Protein AF-A0A2G5B9Q3-F1 (afdb_monomer_lite)

Radius of gyration: 37.7 Å; chains: 1; bounding box: 84×75×102 Å

pLDDT: mean 73.23, std 18.71, range [30.56, 96.38]

Structure (mmCIF, N/CA/C/O backbone):
data_AF-A0A2G5B9Q3-F1
#
_entry.id   AF-A0A2G5B9Q3-F1
#
loop_
_atom_site.group_PDB
_atom_site.id
_atom_site.type_symbol
_atom_site.label_atom_id
_atom_site.label_alt_id
_atom_site.label_comp_id
_atom_site.label_asym_id
_atom_site.label_entity_id
_atom_site.label_seq_id
_atom_site.pdbx_PDB_ins_code
_atom_site.Cartn_x
_atom_site.Cartn_y
_atom_site.Cartn_z
_atom_site.occupancy
_atom_site.B_iso_or_equiv
_atom_site.auth_seq_id
_atom_site.auth_comp_id
_atom_site.auth_asym_id
_atom_site.auth_atom_id
_atom_site.pdbx_PDB_model_num
ATOM 1 N N . MET A 1 1 ? 11.289 -22.306 -30.257 1.00 39.94 1 MET A N 1
ATOM 2 C CA . MET A 1 1 ? 10.739 -23.287 -29.298 1.00 39.94 1 MET A CA 1
ATOM 3 C C . MET A 1 1 ? 11.354 -23.028 -27.932 1.00 39.94 1 MET A C 1
ATOM 5 O O . MET A 1 1 ? 12.469 -23.459 -27.678 1.00 39.94 1 MET A O 1
ATOM 9 N N . LEU A 1 2 ? 10.677 -22.241 -27.095 1.00 30.56 2 LEU A N 1
ATOM 10 C CA . LEU A 1 2 ? 11.104 -21.915 -25.733 1.00 30.56 2 LEU A CA 1
ATOM 11 C C . LEU A 1 2 ? 9.941 -22.261 -24.806 1.00 30.56 2 LEU A C 1
ATOM 13 O O . LEU A 1 2 ? 8.901 -21.614 -24.837 1.00 30.56 2 LEU A O 1
ATOM 17 N N . THR A 1 3 ? 10.101 -23.332 -24.037 1.00 41.28 3 THR A N 1
ATOM 18 C CA . THR A 1 3 ? 9.136 -23.786 -23.034 1.00 41.28 3 THR A CA 1
ATOM 19 C C . THR A 1 3 ? 9.253 -22.906 -21.791 1.00 41.28 3 THR A C 1
ATOM 21 O O . THR A 1 3 ? 10.263 -22.963 -21.082 1.00 41.28 3 THR A O 1
ATOM 24 N N . ALA A 1 4 ? 8.235 -22.086 -21.530 1.00 34.38 4 ALA A N 1
ATOM 25 C CA . ALA A 1 4 ? 8.121 -21.309 -20.303 1.00 34.38 4 ALA A CA 1
ATOM 26 C C . ALA A 1 4 ? 7.774 -22.243 -19.133 1.00 34.38 4 ALA A C 1
ATOM 28 O O . ALA A 1 4 ? 6.767 -22.947 -19.146 1.00 34.38 4 ALA A O 1
ATOM 29 N N . LYS A 1 5 ? 8.651 -22.273 -18.129 1.00 40.88 5 LYS A N 1
ATOM 30 C CA . LYS A 1 5 ? 8.501 -23.070 -16.910 1.00 40.88 5 LYS A CA 1
ATOM 31 C C . LYS A 1 5 ? 7.688 -22.245 -15.909 1.00 40.88 5 LYS A C 1
ATOM 33 O O . LYS A 1 5 ? 8.228 -21.320 -15.302 1.00 40.88 5 LYS A O 1
ATOM 38 N N . VAL A 1 6 ? 6.400 -22.553 -15.780 1.00 38.00 6 VAL A N 1
ATOM 39 C CA . VAL A 1 6 ? 5.518 -21.983 -14.751 1.00 38.00 6 VAL A CA 1
ATOM 40 C C . VAL A 1 6 ? 6.072 -22.390 -13.383 1.00 38.00 6 VAL A C 1
ATOM 42 O O . VAL A 1 6 ? 6.360 -23.561 -13.140 1.00 38.00 6 VAL A O 1
ATOM 45 N N . ARG A 1 7 ? 6.332 -21.404 -12.521 1.00 38.59 7 ARG A N 1
ATOM 46 C CA . ARG A 1 7 ? 6.731 -21.624 -11.128 1.00 38.59 7 ARG A CA 1
ATOM 47 C C . ARG A 1 7 ? 5.484 -21.503 -10.268 1.00 38.59 7 ARG A C 1
ATOM 49 O O . ARG A 1 7 ? 4.983 -20.396 -10.096 1.00 38.59 7 ARG A O 1
ATOM 56 N N . ASP A 1 8 ? 5.042 -22.624 -9.716 1.00 36.16 8 ASP A N 1
ATOM 57 C CA . ASP A 1 8 ? 3.995 -22.661 -8.703 1.00 36.16 8 ASP A CA 1
ATOM 58 C C . ASP A 1 8 ? 4.464 -21.933 -7.441 1.00 36.16 8 ASP A C 1
ATOM 60 O O . ASP A 1 8 ? 5.444 -22.310 -6.790 1.00 36.16 8 ASP A O 1
ATOM 64 N N . ILE A 1 9 ? 3.762 -20.856 -7.100 1.00 37.16 9 ILE A N 1
ATOM 65 C CA . ILE A 1 9 ? 3.914 -20.152 -5.830 1.00 37.16 9 ILE A CA 1
ATOM 66 C C . ILE A 1 9 ? 2.943 -20.815 -4.854 1.00 37.16 9 ILE A C 1
ATOM 68 O O . ILE A 1 9 ? 1.776 -20.447 -4.755 1.00 37.16 9 ILE A O 1
ATOM 72 N N . SER A 1 10 ? 3.423 -21.820 -4.124 1.00 34.34 10 SER A N 1
ATOM 73 C CA . SER A 1 10 ? 2.677 -22.404 -3.012 1.00 34.34 10 SER A CA 1
ATOM 74 C C . SER A 1 10 ? 2.608 -21.398 -1.857 1.00 34.34 10 SER A C 1
ATOM 76 O O . SER A 1 10 ? 3.607 -21.146 -1.173 1.00 34.34 10 SER A O 1
ATOM 78 N N . VAL A 1 11 ? 1.431 -20.824 -1.621 1.00 36.78 11 VAL A N 1
ATOM 79 C CA . VAL A 1 11 ? 1.139 -20.012 -0.435 1.00 36.78 11 VAL A CA 1
ATOM 80 C C . VAL A 1 11 ? 1.011 -20.952 0.767 1.00 36.78 11 VAL A C 1
ATOM 82 O O . VAL A 1 11 ? 0.007 -21.635 0.951 1.00 36.78 11 VAL A O 1
ATOM 85 N N . VAL A 1 12 ? 2.055 -21.016 1.595 1.00 39.47 12 VAL A N 1
ATOM 86 C CA . VAL A 1 12 ? 2.056 -21.813 2.829 1.00 39.47 12 VAL A CA 1
ATOM 87 C C . VAL A 1 12 ? 1.228 -21.092 3.898 1.00 39.47 12 VAL A C 1
ATOM 89 O O . VAL A 1 12 ? 1.729 -20.239 4.631 1.00 39.47 12 VAL A O 1
ATOM 92 N N . PHE A 1 13 ? -0.046 -21.464 4.018 1.00 33.72 13 PHE A N 1
ATOM 93 C CA . PHE A 1 13 ? -0.890 -21.112 5.160 1.00 33.72 13 PHE A CA 1
ATOM 94 C C . PHE A 1 13 ? -0.394 -21.840 6.421 1.00 33.72 13 PHE A C 1
ATOM 96 O O . PHE A 1 13 ? -0.664 -23.021 6.636 1.00 33.72 13 PHE A O 1
ATOM 103 N N . ARG A 1 14 ? 0.320 -21.133 7.305 1.00 40.09 14 ARG A N 1
ATOM 104 C CA . ARG A 1 14 ? 0.634 -21.620 8.661 1.00 40.09 14 ARG A CA 1
ATOM 105 C C . ARG A 1 14 ? -0.580 -21.453 9.581 1.00 40.09 14 ARG A C 1
ATOM 107 O O . ARG A 1 14 ? -0.613 -20.579 10.441 1.00 40.09 14 ARG A O 1
ATOM 114 N N . GLY A 1 15 ? -1.576 -22.317 9.405 1.00 37.00 15 GLY A N 1
ATOM 115 C CA . GLY A 1 15 ? -2.661 -22.511 10.366 1.00 37.00 15 GLY A CA 1
ATOM 116 C C . GLY A 1 15 ? -2.213 -23.430 11.501 1.00 37.00 15 GLY A C 1
ATOM 117 O O . GLY A 1 15 ? -2.324 -24.648 11.395 1.00 37.00 15 GLY A O 1
ATOM 118 N N . ALA A 1 16 ? -1.712 -22.862 12.598 1.00 41.31 16 ALA A N 1
ATOM 119 C CA . ALA A 1 16 ? -1.434 -23.611 13.821 1.00 41.31 16 ALA A CA 1
ATOM 120 C C . ALA A 1 16 ? -2.753 -24.018 14.507 1.00 41.31 16 ALA A C 1
ATOM 122 O O . ALA A 1 16 ? -3.227 -23.348 15.424 1.00 41.31 16 ALA A O 1
ATOM 123 N N . ARG A 1 17 ? -3.366 -25.122 14.062 1.00 40.16 17 ARG A N 1
ATOM 124 C CA . ARG A 1 17 ? -4.428 -25.794 14.820 1.00 40.16 17 ARG A CA 1
ATOM 125 C C . ARG A 1 17 ? -3.780 -26.556 15.975 1.00 40.16 17 ARG A C 1
ATOM 127 O O . ARG A 1 17 ? -3.046 -27.518 15.764 1.00 40.16 17 ARG A O 1
ATOM 134 N N . ARG A 1 18 ? -4.050 -26.115 17.207 1.00 39.16 18 ARG A N 1
ATOM 135 C CA . ARG A 1 18 ? -3.839 -26.923 18.413 1.00 39.16 18 ARG A CA 1
ATOM 136 C C . ARG A 1 18 ? -4.748 -28.145 18.320 1.00 39.16 18 ARG A C 1
ATOM 138 O O . ARG A 1 18 ? -5.954 -28.022 18.493 1.00 39.16 18 ARG A O 1
ATOM 145 N N . ILE A 1 19 ? -4.160 -29.303 18.059 1.00 36.66 19 ILE A N 1
ATOM 146 C CA . ILE A 1 19 ? -4.807 -30.588 18.299 1.00 36.66 19 ILE A CA 1
ATOM 147 C C . ILE A 1 19 ? -4.480 -30.946 19.749 1.00 36.66 19 ILE A C 1
ATOM 149 O O . ILE A 1 19 ? -3.375 -31.379 20.063 1.00 36.66 19 ILE A O 1
ATOM 153 N N . THR A 1 20 ? -5.419 -30.696 20.655 1.00 36.50 20 THR A N 1
ATOM 154 C CA . THR A 1 20 ? -5.418 -31.321 21.978 1.00 36.50 20 THR A CA 1
ATOM 155 C C . THR A 1 20 ? -5.987 -32.722 21.808 1.00 36.50 20 THR A C 1
ATOM 157 O O . THR A 1 20 ? -7.199 -32.905 21.761 1.00 36.50 20 THR A O 1
ATOM 160 N N . THR A 1 21 ? -5.115 -33.717 21.657 1.00 38.31 21 THR A N 1
ATOM 161 C CA . THR A 1 21 ? -5.507 -35.121 21.782 1.00 38.31 21 THR A CA 1
ATOM 162 C C . THR A 1 21 ? -5.696 -35.438 23.262 1.00 38.31 21 THR A C 1
ATOM 164 O O . THR A 1 21 ? -4.732 -35.727 23.971 1.00 38.31 21 THR A O 1
ATOM 167 N N . GLU A 1 22 ? -6.935 -35.383 23.740 1.00 38.59 22 GLU A N 1
ATOM 168 C CA . GLU A 1 22 ? -7.326 -36.070 24.969 1.00 38.59 22 GLU A CA 1
ATOM 169 C C . GLU A 1 22 ? -7.536 -37.552 24.642 1.00 38.59 22 GLU A C 1
ATOM 171 O O . GLU A 1 22 ? -8.635 -37.999 24.326 1.00 38.59 22 GLU A O 1
ATOM 176 N N . SER A 1 23 ? -6.456 -38.336 24.684 1.00 38.03 23 SER A N 1
ATOM 177 C CA . SER A 1 23 ? -6.561 -39.794 24.722 1.00 38.03 23 SER A CA 1
ATOM 178 C C . SER A 1 23 ? -6.791 -40.228 26.171 1.00 38.03 23 SER A C 1
ATOM 180 O O . SER A 1 23 ? -5.847 -40.481 26.923 1.00 38.03 23 SER A O 1
ATOM 182 N N . SER A 1 24 ? -8.059 -40.291 26.574 1.00 50.19 24 SER A N 1
ATOM 183 C CA . SER A 1 24 ? -8.478 -41.018 27.771 1.00 50.19 24 SER A CA 1
ATOM 184 C C . SER A 1 24 ? -8.519 -42.507 27.438 1.00 50.19 24 SER A C 1
ATOM 186 O O . SER A 1 24 ? -9.480 -42.999 26.853 1.00 50.19 24 SER A O 1
ATOM 188 N N . VAL A 1 25 ? -7.448 -43.226 27.777 1.00 45.25 25 VAL A N 1
ATOM 189 C CA . VAL A 1 25 ? -7.436 -44.692 27.795 1.00 45.25 25 VAL A CA 1
ATOM 190 C C . VAL A 1 25 ? -6.778 -45.143 29.095 1.00 45.25 25 VAL A C 1
ATOM 192 O O . VAL A 1 25 ? -5.580 -44.983 29.304 1.00 45.25 25 VAL A O 1
ATOM 195 N N . ASN A 1 26 ? -7.607 -45.698 29.976 1.00 44.41 26 ASN A N 1
ATOM 196 C CA . ASN A 1 26 ? -7.261 -46.645 31.035 1.00 44.41 26 ASN A CA 1
ATOM 197 C C . ASN A 1 26 ? -6.094 -46.272 31.972 1.00 44.41 26 ASN A C 1
ATOM 199 O O . ASN A 1 26 ? -4.991 -46.802 31.897 1.00 44.41 26 ASN A O 1
ATOM 203 N N . GLY A 1 27 ? -6.405 -45.473 32.994 1.00 53.12 27 GLY A N 1
ATOM 204 C CA . GLY A 1 27 ? -6.418 -45.996 34.369 1.00 53.12 27 GLY A CA 1
ATOM 205 C C . GLY A 1 27 ? -5.146 -46.584 35.001 1.00 53.12 27 GLY A C 1
ATOM 206 O O . GLY A 1 27 ? -5.269 -47.214 36.048 1.00 53.12 27 GLY A O 1
ATOM 207 N N . ARG A 1 28 ? -3.933 -46.388 34.467 1.00 43.75 28 ARG A N 1
ATOM 208 C CA . ARG A 1 28 ? -2.683 -46.701 35.190 1.00 43.75 28 ARG A CA 1
ATOM 209 C C . ARG A 1 28 ? -1.628 -45.620 34.981 1.00 43.75 28 ARG A C 1
ATOM 211 O O . ARG A 1 28 ? -0.900 -45.607 33.996 1.00 43.75 28 ARG A O 1
ATOM 218 N N . LYS A 1 29 ? -1.497 -44.735 35.977 1.00 44.91 29 LYS A N 1
ATOM 219 C CA . LYS A 1 29 ? -0.313 -43.883 36.160 1.00 44.91 29 LYS A CA 1
ATOM 220 C C . LYS A 1 29 ? 0.899 -44.777 36.446 1.00 44.91 29 LYS A C 1
ATOM 222 O O . LYS A 1 29 ? 1.198 -45.064 37.604 1.00 44.91 29 LYS A O 1
ATOM 227 N N . LEU A 1 30 ? 1.612 -45.199 35.405 1.00 43.97 30 LEU A N 1
ATOM 228 C CA . LEU A 1 30 ? 2.983 -45.677 35.548 1.00 43.97 30 LEU A CA 1
ATOM 229 C C . LEU A 1 30 ? 3.854 -44.469 35.908 1.00 43.97 30 LEU A C 1
ATOM 231 O O . LEU A 1 30 ? 4.202 -43.647 35.063 1.00 43.97 30 LEU A O 1
ATOM 235 N N . ARG A 1 31 ? 4.168 -44.336 37.202 1.00 41.22 31 ARG A N 1
ATOM 236 C CA . ARG A 1 31 ? 5.261 -43.480 37.671 1.00 41.22 31 ARG A CA 1
ATOM 237 C C . ARG A 1 31 ? 6.562 -44.081 37.147 1.00 41.22 31 ARG A C 1
ATOM 239 O O . ARG A 1 31 ? 7.145 -44.944 37.795 1.00 41.22 31 ARG A O 1
ATOM 246 N N . ILE A 1 32 ? 7.014 -43.619 35.988 1.00 42.62 32 ILE A N 1
ATOM 247 C CA . ILE A 1 32 ? 8.399 -43.814 35.566 1.00 42.62 32 ILE A CA 1
ATOM 248 C C . ILE A 1 32 ? 9.243 -42.971 36.527 1.00 42.62 32 ILE A C 1
ATOM 250 O O . ILE A 1 32 ? 9.273 -41.744 36.440 1.00 42.62 32 ILE A O 1
ATOM 254 N N . ARG A 1 33 ? 9.850 -43.630 37.520 1.00 44.44 33 ARG A N 1
ATOM 255 C CA . ARG A 1 33 ? 10.953 -43.058 38.294 1.00 44.44 33 ARG A CA 1
ATOM 256 C C . ARG A 1 33 ? 12.124 -42.910 37.318 1.00 44.44 33 ARG A C 1
ATOM 258 O O . ARG A 1 33 ? 12.539 -43.929 36.774 1.00 44.44 33 ARG A O 1
ATOM 265 N N . PRO A 1 34 ? 12.652 -41.701 37.071 1.00 48.12 34 PRO A N 1
ATOM 266 C CA . PRO A 1 34 ? 13.923 -41.587 36.379 1.00 48.12 34 PRO A CA 1
ATOM 267 C C . PRO A 1 34 ? 14.994 -42.191 37.293 1.00 48.12 34 PRO A C 1
ATOM 269 O O . PRO A 1 34 ? 15.259 -41.674 38.380 1.00 48.12 34 PRO A O 1
ATOM 272 N N . GLU A 1 35 ? 15.547 -43.332 36.891 1.00 45.81 35 GLU A N 1
ATOM 273 C CA . GLU A 1 35 ? 16.743 -43.882 37.515 1.00 45.81 35 GLU A CA 1
ATOM 274 C C . GLU A 1 35 ? 17.917 -42.957 37.189 1.00 45.81 35 GLU A C 1
ATOM 276 O O . GLU A 1 35 ? 18.234 -42.696 36.029 1.00 45.81 35 GLU A O 1
ATOM 281 N N . PHE A 1 36 ? 18.513 -42.397 38.238 1.00 44.31 36 PHE A N 1
ATOM 282 C CA . PHE A 1 36 ? 19.737 -41.616 38.148 1.00 44.31 36 PHE A CA 1
ATOM 283 C C . PHE A 1 36 ? 20.924 -42.574 37.993 1.00 44.31 36 PHE A C 1
ATOM 285 O O . PHE A 1 36 ? 21.058 -43.478 38.824 1.00 44.31 36 PHE A O 1
ATOM 292 N N . PRO A 1 37 ? 21.799 -42.386 36.990 1.00 50.88 37 PRO A N 1
ATOM 293 C CA . PRO A 1 37 ? 23.000 -43.190 36.870 1.00 50.88 37 PRO A CA 1
ATOM 294 C C . PRO A 1 37 ? 24.054 -42.797 37.918 1.00 50.88 37 PRO A C 1
ATOM 296 O O . PRO A 1 37 ? 24.412 -41.632 38.081 1.00 50.88 37 PRO A O 1
ATOM 299 N N . ASP A 1 38 ? 24.519 -43.855 38.576 1.00 46.47 38 ASP A N 1
ATOM 300 C CA . ASP A 1 38 ? 25.831 -44.190 39.127 1.00 46.47 38 ASP A CA 1
ATOM 301 C C . ASP A 1 38 ? 26.527 -43.419 40.259 1.00 46.47 38 ASP A C 1
ATOM 303 O O . ASP A 1 38 ? 26.870 -42.241 40.223 1.00 46.47 38 ASP A O 1
ATOM 307 N N . LYS A 1 39 ? 26.868 -44.250 41.254 1.00 52.69 39 LYS A N 1
ATOM 308 C CA . LYS A 1 39 ? 27.555 -44.012 42.524 1.00 52.69 39 LYS A CA 1
ATOM 309 C C . LYS A 1 39 ? 29.082 -43.940 42.392 1.00 52.69 39 LYS A C 1
ATOM 311 O O . LYS A 1 39 ? 29.782 -44.209 43.363 1.00 52.69 39 LYS A O 1
ATOM 316 N N . ASN A 1 40 ? 29.613 -43.512 41.248 1.00 50.84 40 ASN A N 1
ATOM 317 C CA . ASN A 1 40 ? 31.045 -43.220 41.108 1.00 50.84 40 ASN A CA 1
ATOM 318 C C . ASN A 1 40 ? 31.340 -41.747 41.441 1.00 50.84 40 ASN A C 1
ATOM 320 O O . ASN A 1 40 ? 31.899 -40.999 40.648 1.00 50.84 40 ASN A O 1
ATOM 324 N N . GLY A 1 41 ? 30.887 -41.335 42.629 1.00 52.97 41 GLY A N 1
ATOM 325 C CA . GLY A 1 41 ? 31.686 -40.716 43.693 1.00 52.97 41 GLY A CA 1
ATOM 326 C C . GLY A 1 41 ? 32.681 -39.587 43.417 1.00 52.97 41 GLY A C 1
ATOM 327 O O . GLY A 1 41 ? 33.496 -39.342 44.296 1.00 52.97 41 GLY A O 1
ATOM 328 N N . ASN A 1 42 ? 32.657 -38.893 42.279 1.00 49.72 42 ASN A N 1
ATOM 329 C CA . ASN A 1 42 ? 33.492 -37.703 42.097 1.00 49.72 42 ASN A CA 1
ATOM 330 C C . ASN A 1 42 ? 32.858 -36.669 41.155 1.00 49.72 42 ASN A C 1
ATOM 332 O O . ASN A 1 42 ? 33.326 -36.403 40.053 1.00 49.72 42 ASN A O 1
ATOM 336 N N . ALA A 1 43 ? 31.780 -36.046 41.624 1.00 51.03 43 ALA A N 1
ATOM 337 C CA . ALA A 1 43 ? 31.390 -34.717 41.172 1.00 51.03 43 ALA A CA 1
ATOM 338 C C . ALA A 1 43 ? 30.836 -33.958 42.377 1.00 51.03 43 ALA A C 1
ATOM 340 O O . ALA A 1 43 ? 29.639 -33.960 42.660 1.00 51.03 43 ALA A O 1
ATOM 341 N N . LEU A 1 44 ? 31.759 -33.356 43.126 1.00 49.84 44 LEU A N 1
ATOM 342 C CA . LEU A 1 44 ? 31.469 -32.293 44.077 1.00 49.84 44 LEU A CA 1
ATOM 343 C C . LEU A 1 44 ? 30.508 -31.297 43.421 1.00 49.84 44 LEU A C 1
ATOM 345 O O . LEU A 1 44 ? 30.815 -30.706 42.384 1.00 49.84 44 LEU A O 1
ATOM 349 N N . GLY A 1 45 ? 29.328 -31.174 44.026 1.00 49.31 45 GLY A N 1
ATOM 350 C CA . GLY A 1 45 ? 28.244 -30.308 43.599 1.00 49.31 45 GLY A CA 1
ATOM 351 C C . GLY A 1 45 ? 28.648 -28.843 43.641 1.00 49.31 45 GLY A C 1
ATOM 352 O O . GLY A 1 45 ? 28.368 -28.133 44.604 1.00 49.31 45 GLY A O 1
ATOM 353 N N . ALA A 1 46 ? 29.261 -28.368 42.562 1.00 55.59 46 ALA A N 1
ATOM 354 C CA . ALA A 1 46 ? 29.234 -26.958 42.238 1.00 55.59 46 ALA A CA 1
ATOM 355 C C . ALA A 1 46 ? 27.773 -26.612 41.926 1.00 55.59 46 ALA A C 1
ATOM 357 O O . ALA A 1 46 ? 27.267 -26.916 40.846 1.00 55.59 46 ALA A O 1
ATOM 358 N N . SER A 1 47 ? 27.078 -26.053 42.921 1.00 69.56 47 SER A N 1
ATOM 359 C CA . SER A 1 47 ? 25.744 -25.473 42.774 1.00 69.56 47 SER A CA 1
ATOM 360 C C . SER A 1 47 ? 25.744 -24.580 41.537 1.00 69.56 47 SER A C 1
ATOM 362 O O . SER A 1 47 ? 26.379 -23.525 41.531 1.00 69.56 47 SER A O 1
ATOM 364 N N . TYR A 1 48 ? 25.100 -25.035 40.461 1.00 76.88 48 TYR A N 1
ATOM 365 C CA . TYR A 1 48 ? 24.968 -24.234 39.255 1.00 76.88 48 TYR A CA 1
ATOM 366 C C . TYR A 1 48 ? 24.093 -23.024 39.612 1.00 76.88 48 TYR A C 1
ATOM 368 O O . TYR A 1 48 ? 22.913 -23.220 39.923 1.00 76.88 48 TYR A O 1
ATOM 376 N N . PRO A 1 49 ? 24.623 -21.786 39.581 1.00 77.56 49 PRO A N 1
ATOM 377 C CA . PRO A 1 49 ? 23.930 -20.610 40.116 1.00 77.56 49 PRO A CA 1
ATOM 378 C C . PRO A 1 49 ? 22.704 -20.186 39.285 1.00 77.56 49 PRO A C 1
ATOM 380 O O . PRO A 1 49 ? 22.029 -19.220 39.632 1.00 77.56 49 PRO A O 1
ATOM 383 N N . GLY A 1 50 ? 22.385 -20.916 38.210 1.00 83.06 50 GLY A N 1
ATOM 384 C CA . GLY A 1 50 ? 21.368 -20.557 37.229 1.00 83.06 50 GLY A CA 1
ATOM 385 C C . GLY A 1 50 ? 21.953 -19.696 36.111 1.00 83.06 50 GLY A C 1
ATOM 386 O O . GLY A 1 50 ? 23.051 -19.148 36.221 1.00 83.06 50 GLY A O 1
ATOM 387 N N . SER A 1 51 ? 21.221 -19.571 35.005 1.00 86.38 51 SER A N 1
ATOM 388 C CA . SER A 1 51 ? 21.589 -18.602 33.965 1.00 86.38 51 SER A CA 1
ATOM 389 C C . SER A 1 51 ? 21.361 -17.174 34.477 1.00 86.38 51 SER A C 1
ATOM 391 O O . SER A 1 51 ? 20.339 -16.926 35.119 1.00 86.38 51 SER A O 1
ATOM 393 N N . LYS A 1 52 ? 22.227 -16.211 34.133 1.00 84.81 52 LYS A N 1
ATOM 394 C CA . LYS A 1 52 ? 22.094 -14.803 34.574 1.00 84.81 52 LYS A CA 1
ATOM 395 C C . LYS A 1 52 ? 20.745 -14.164 34.213 1.00 84.81 52 LYS A C 1
ATOM 397 O O . LYS A 1 52 ? 20.245 -13.320 34.946 1.00 84.81 52 LYS A O 1
ATOM 402 N N . ASN A 1 53 ? 20.135 -14.614 33.116 1.00 86.00 53 ASN A N 1
ATOM 403 C CA . ASN A 1 53 ? 18.844 -14.131 32.616 1.00 86.00 53 ASN A CA 1
ATOM 404 C C . ASN A 1 53 ? 17.666 -15.046 33.001 1.00 86.00 53 ASN A C 1
ATOM 406 O O . ASN A 1 53 ? 16.639 -15.045 32.318 1.00 86.00 53 ASN A O 1
ATOM 410 N N . TYR A 1 54 ? 17.809 -15.859 34.054 1.00 89.50 54 TYR A N 1
ATOM 411 C CA . TYR A 1 54 ? 16.768 -16.798 34.461 1.00 89.50 54 TYR A CA 1
ATOM 412 C C . TYR A 1 54 ? 15.482 -16.065 34.866 1.00 89.50 54 TYR A C 1
ATOM 414 O O . TYR A 1 54 ? 15.448 -15.274 35.808 1.00 89.50 54 TYR A O 1
ATOM 422 N N . LYS A 1 55 ? 14.397 -16.376 34.159 1.00 86.44 55 LYS A N 1
ATOM 423 C CA . LYS A 1 55 ? 13.026 -16.004 34.500 1.00 86.44 55 LYS A CA 1
ATOM 424 C C . LYS A 1 55 ? 12.230 -17.299 34.648 1.00 86.44 55 LYS A C 1
ATOM 426 O O . LYS A 1 55 ? 11.988 -17.948 33.623 1.00 86.44 55 LYS A O 1
ATOM 431 N N . PRO A 1 56 ? 11.808 -17.673 35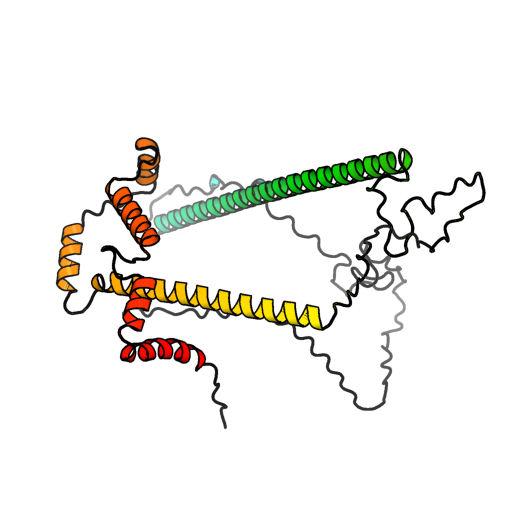.872 1.00 90.38 56 PRO A N 1
ATOM 432 C CA . PRO A 1 56 ? 11.045 -18.894 36.109 1.00 90.38 56 PRO A CA 1
ATOM 433 C C . PRO A 1 56 ? 9.883 -19.046 35.121 1.00 90.38 56 PRO A C 1
ATOM 435 O O . PRO A 1 56 ? 9.072 -18.134 34.958 1.00 90.38 56 PRO A O 1
ATOM 438 N N . GLY A 1 57 ? 9.841 -20.180 34.419 1.00 85.19 57 GLY A N 1
ATOM 439 C CA . GLY A 1 57 ? 8.793 -20.501 33.443 1.00 85.19 57 GLY A CA 1
ATOM 440 C C . GLY A 1 57 ? 8.825 -19.710 32.128 1.00 85.19 57 GLY A C 1
ATOM 441 O O . GLY A 1 57 ? 7.920 -19.884 31.317 1.00 85.19 57 GLY A O 1
ATOM 442 N N . LYS A 1 58 ? 9.826 -18.848 31.891 1.00 88.44 58 LYS A N 1
ATOM 443 C CA . LYS A 1 58 ? 9.934 -18.054 30.653 1.00 88.44 58 LYS A CA 1
ATOM 444 C C . LYS A 1 58 ? 11.262 -18.238 29.923 1.00 88.44 58 LYS A C 1
ATOM 446 O O . LYS A 1 58 ? 11.246 -18.492 28.723 1.00 88.44 58 LYS A O 1
ATOM 451 N N . GLN A 1 59 ? 12.396 -18.050 30.600 1.00 87.81 59 GLN A N 1
ATOM 452 C CA . GLN A 1 59 ? 13.718 -18.004 29.960 1.00 87.81 59 GLN A CA 1
ATOM 453 C C . GLN A 1 59 ? 14.822 -18.507 30.894 1.00 87.81 59 GLN A C 1
ATOM 455 O O . GLN A 1 59 ? 14.772 -18.266 32.098 1.00 87.81 59 GLN A O 1
ATOM 460 N N . GLY A 1 60 ? 15.846 -19.134 30.314 1.00 89.06 60 GLY A N 1
ATOM 461 C CA . GLY A 1 60 ? 17.054 -19.549 31.025 1.00 89.06 60 GLY A CA 1
ATOM 462 C C . GLY A 1 60 ? 16.929 -20.870 31.788 1.00 89.06 60 GLY A C 1
ATOM 463 O O . GLY A 1 60 ? 15.840 -21.415 31.960 1.00 89.06 60 GLY A O 1
ATOM 464 N N . TYR A 1 61 ? 18.071 -21.380 32.243 1.00 91.69 61 TYR A N 1
ATOM 465 C CA . TYR A 1 61 ? 18.146 -22.591 33.058 1.00 91.69 61 TYR A CA 1
ATOM 466 C C . TYR A 1 61 ? 17.999 -22.243 34.539 1.00 91.69 61 TYR A C 1
ATOM 468 O O . TYR A 1 61 ? 18.612 -21.285 35.025 1.00 91.69 61 TYR A O 1
ATOM 476 N N . ALA A 1 62 ? 17.180 -23.023 35.245 1.00 89.75 62 ALA A N 1
ATOM 477 C CA . ALA A 1 62 ? 16.940 -22.840 36.669 1.00 89.75 62 ALA A CA 1
ATOM 478 C C . ALA A 1 62 ? 18.218 -23.100 37.490 1.00 89.75 62 ALA A C 1
ATOM 480 O O . ALA A 1 62 ? 19.029 -23.953 37.115 1.00 89.75 62 ALA A O 1
ATOM 481 N N . PRO A 1 63 ? 18.402 -22.412 38.630 1.00 90.25 63 PRO A N 1
ATOM 482 C CA . PRO A 1 63 ? 19.461 -22.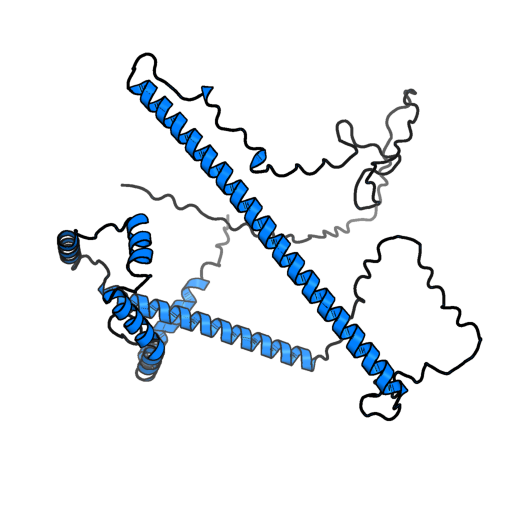744 39.577 1.00 90.25 63 PRO A CA 1
ATOM 483 C C . PRO A 1 63 ? 19.408 -24.232 39.958 1.00 90.25 63 PRO A C 1
ATOM 485 O O . PRO A 1 63 ? 18.331 -24.774 40.201 1.00 90.25 63 PRO A O 1
ATOM 488 N N . GLY A 1 64 ? 20.560 -24.904 39.968 1.00 88.44 64 GLY A N 1
ATOM 489 C CA . GLY A 1 64 ? 20.674 -26.344 40.238 1.00 88.44 64 GLY A CA 1
ATOM 490 C C . GLY A 1 64 ? 20.390 -27.277 39.052 1.00 88.44 64 GLY A C 1
ATOM 491 O O . GLY A 1 64 ? 20.688 -28.464 39.148 1.00 88.44 64 GLY A O 1
ATOM 492 N N . PHE A 1 65 ? 19.890 -26.764 37.924 1.00 89.19 65 PHE A N 1
ATOM 493 C CA . PHE A 1 65 ? 19.679 -27.535 36.695 1.00 89.19 65 PHE A CA 1
ATOM 494 C C . PHE A 1 65 ? 20.625 -27.025 35.602 1.00 89.19 65 PHE A C 1
ATOM 496 O O . PHE A 1 65 ? 20.260 -26.105 34.866 1.00 89.19 65 PHE A O 1
ATOM 503 N N . PRO A 1 66 ? 21.855 -27.564 35.501 1.00 88.75 66 PRO A N 1
ATOM 504 C CA . PRO A 1 66 ? 22.797 -27.120 34.484 1.00 88.75 66 PRO A CA 1
ATOM 505 C C . PRO A 1 66 ? 22.265 -27.413 33.069 1.00 88.75 66 PRO A C 1
ATOM 507 O O . PRO A 1 66 ? 21.502 -28.367 32.880 1.00 88.75 66 PRO A O 1
ATOM 510 N N . PRO A 1 67 ? 22.667 -26.617 32.061 1.00 89.94 67 PRO A N 1
ATOM 511 C CA . PRO A 1 67 ? 22.345 -26.910 30.671 1.00 89.94 67 PRO A CA 1
ATOM 512 C C . PRO A 1 67 ? 22.907 -28.279 30.249 1.00 89.94 67 PRO A C 1
ATOM 514 O O . PRO A 1 67 ? 23.910 -28.735 30.809 1.00 89.94 67 PRO A O 1
ATOM 517 N N . PRO A 1 68 ? 22.317 -28.929 29.230 1.00 91.06 68 PRO A N 1
ATOM 518 C CA . PRO A 1 68 ? 22.884 -30.134 28.641 1.00 91.06 68 PRO A CA 1
ATOM 519 C C . PRO A 1 68 ? 24.340 -29.929 28.205 1.00 91.06 68 PRO A C 1
ATOM 521 O O . PRO A 1 68 ? 24.750 -28.830 27.822 1.00 91.06 68 PRO A O 1
ATOM 524 N N . LYS A 1 69 ? 25.127 -31.008 28.217 1.00 90.12 69 LYS A N 1
ATOM 525 C CA . LYS A 1 69 ? 26.524 -30.983 27.765 1.00 90.12 69 LYS A CA 1
ATOM 526 C C . LYS A 1 69 ? 26.604 -30.368 26.355 1.00 90.12 69 LYS A C 1
ATOM 528 O O . LYS A 1 69 ? 25.862 -30.773 25.463 1.00 90.12 69 LYS A O 1
ATOM 533 N N . ASN A 1 70 ? 27.500 -29.394 26.170 1.00 90.25 70 ASN A N 1
ATOM 534 C CA . ASN A 1 70 ? 27.713 -28.596 24.946 1.00 90.25 70 ASN A CA 1
ATOM 535 C C . ASN A 1 70 ? 26.658 -27.517 24.623 1.00 90.25 70 ASN A C 1
ATOM 537 O O . ASN A 1 70 ? 26.743 -26.894 23.564 1.00 90.25 70 ASN A O 1
ATOM 541 N N . TRP A 1 71 ? 25.689 -27.255 25.503 1.00 89.62 71 TRP A N 1
ATOM 542 C CA . TRP A 1 71 ? 24.746 -26.146 25.334 1.00 89.62 71 TRP A CA 1
ATOM 543 C C . TRP A 1 71 ? 25.181 -24.933 26.155 1.00 89.62 71 TRP A C 1
ATOM 545 O O . TRP A 1 71 ? 25.623 -25.065 27.296 1.00 89.62 71 TRP A O 1
ATOM 555 N N . SER A 1 72 ? 25.045 -23.732 25.585 1.00 87.44 72 SER A N 1
ATOM 556 C CA . SER A 1 72 ? 25.291 -22.508 26.342 1.00 87.44 72 SER A CA 1
ATOM 557 C C . SER A 1 72 ? 24.200 -22.326 27.399 1.00 87.44 72 SER A C 1
ATOM 559 O O . SER A 1 72 ? 23.007 -22.440 27.121 1.00 87.44 72 SER A O 1
ATOM 561 N N . ALA A 1 73 ? 24.629 -22.025 28.622 1.00 87.44 73 ALA A N 1
ATOM 562 C CA . ALA A 1 73 ? 23.767 -21.626 29.732 1.00 87.44 73 ALA A CA 1
ATOM 563 C C . ALA A 1 73 ? 22.923 -20.383 29.413 1.00 87.44 73 ALA A C 1
ATOM 565 O O . ALA A 1 73 ? 21.801 -20.226 29.891 1.00 87.44 73 ALA A O 1
ATOM 566 N N . GLU A 1 74 ? 23.496 -19.475 28.631 1.00 85.50 74 GLU A N 1
ATOM 567 C CA . GLU A 1 74 ? 22.893 -18.198 28.293 1.00 85.50 74 GLU A CA 1
ATOM 568 C C . GLU A 1 74 ? 22.312 -18.254 26.870 1.00 85.50 74 GLU A C 1
ATOM 570 O O . GLU A 1 74 ? 22.874 -18.935 25.995 1.00 85.50 74 GLU A O 1
ATOM 575 N N . PRO A 1 75 ? 21.181 -17.563 26.621 1.00 83.88 75 PRO A N 1
ATOM 576 C CA . PRO A 1 75 ? 20.713 -17.316 25.266 1.00 83.88 75 PRO A CA 1
ATOM 577 C C . PRO A 1 75 ? 21.822 -16.638 24.464 1.00 83.88 75 PRO A C 1
ATOM 579 O O . PRO A 1 75 ? 22.500 -15.750 24.978 1.00 83.88 75 PRO A O 1
ATOM 582 N N . ARG A 1 76 ? 22.001 -17.042 23.205 1.00 85.44 76 ARG A N 1
ATOM 583 C CA . ARG A 1 76 ? 22.957 -16.371 22.322 1.00 85.44 76 ARG A CA 1
ATOM 584 C C . ARG A 1 76 ? 22.534 -14.915 22.154 1.00 85.44 76 ARG A C 1
ATOM 586 O O . ARG A 1 76 ? 21.354 -14.646 21.928 1.00 85.44 76 ARG A O 1
ATOM 593 N N . GLU A 1 77 ? 23.490 -14.002 22.270 1.00 85.00 77 GLU A N 1
ATOM 594 C CA . GLU A 1 77 ? 23.246 -12.594 21.981 1.00 85.00 77 GLU A CA 1
ATOM 595 C C . GLU A 1 77 ? 22.755 -12.451 20.538 1.00 85.00 77 GLU A C 1
ATOM 597 O O . GLU A 1 77 ? 23.224 -13.144 19.627 1.00 85.00 77 GLU A O 1
ATOM 602 N N . ASN A 1 78 ? 21.769 -11.579 20.329 1.00 84.19 78 ASN A N 1
ATOM 603 C CA . ASN A 1 78 ? 21.296 -11.292 18.984 1.00 84.19 78 ASN A CA 1
ATOM 604 C C . ASN A 1 78 ? 22.440 -10.635 18.212 1.00 84.19 78 ASN A C 1
ATOM 606 O O . ASN A 1 78 ? 22.973 -9.616 18.650 1.00 84.19 78 ASN A O 1
ATOM 610 N N . LEU A 1 79 ? 22.801 -11.210 17.065 1.00 88.00 79 LEU A N 1
ATOM 611 C CA . LEU A 1 79 ? 23.823 -10.638 16.195 1.00 88.00 79 LEU A CA 1
ATOM 612 C C . LEU A 1 79 ? 23.427 -9.204 15.829 1.00 88.00 79 LEU A C 1
ATOM 614 O O . LEU A 1 79 ? 22.314 -8.964 15.350 1.00 88.00 79 LEU A O 1
ATOM 618 N N . ILE A 1 80 ? 24.339 -8.261 16.067 1.00 86.50 80 ILE A N 1
ATOM 619 C CA . ILE A 1 80 ? 24.141 -6.864 15.686 1.00 86.50 80 ILE A CA 1
ATOM 620 C C . ILE A 1 80 ? 24.033 -6.825 14.155 1.00 86.50 80 ILE A C 1
ATOM 622 O O . ILE A 1 80 ? 24.914 -7.357 13.473 1.00 86.50 80 ILE A O 1
ATOM 626 N N . PRO A 1 81 ? 22.959 -6.245 13.588 1.00 83.69 81 PRO A N 1
ATOM 627 C CA . PRO A 1 81 ? 22.842 -6.102 12.146 1.00 83.69 81 PRO A CA 1
ATOM 628 C C . PRO A 1 81 ? 24.024 -5.303 11.600 1.00 83.69 81 PRO A C 1
ATOM 630 O O . PRO A 1 81 ? 24.344 -4.244 12.135 1.00 83.69 81 PRO A O 1
ATOM 633 N N . MET A 1 82 ? 24.634 -5.808 10.529 1.00 85.62 82 MET A N 1
ATOM 634 C CA . MET A 1 82 ? 25.753 -5.150 9.856 1.00 85.62 82 MET A CA 1
ATOM 635 C C . MET A 1 82 ? 25.347 -3.745 9.399 1.00 85.62 82 MET A C 1
ATOM 637 O O . MET A 1 82 ? 24.271 -3.583 8.810 1.00 85.62 82 MET A O 1
ATOM 641 N N . ARG A 1 83 ? 26.187 -2.750 9.684 1.00 88.56 83 ARG A N 1
ATOM 642 C CA . ARG A 1 83 ? 25.985 -1.356 9.273 1.00 88.56 83 ARG A CA 1
ATOM 643 C C . ARG A 1 83 ? 26.687 -1.060 7.957 1.00 88.56 83 ARG A C 1
ATOM 645 O O . ARG A 1 83 ? 27.563 -1.809 7.526 1.00 88.56 83 ARG A O 1
ATOM 652 N N . SER A 1 84 ? 26.321 0.057 7.338 1.00 86.62 84 SER A N 1
ATOM 653 C CA . SER A 1 84 ? 27.000 0.588 6.151 1.00 86.62 84 SER A CA 1
ATOM 654 C C . SER A 1 84 ? 28.505 0.795 6.391 1.00 86.62 84 SER A C 1
ATOM 656 O O . SER A 1 84 ? 29.312 0.516 5.509 1.00 86.62 84 SER A O 1
ATOM 658 N N . THR A 1 85 ? 28.891 1.184 7.612 1.00 87.44 85 THR A N 1
ATOM 659 C CA . THR A 1 85 ? 30.287 1.377 8.048 1.00 87.44 85 THR A CA 1
ATOM 660 C C . THR A 1 85 ? 31.091 0.090 8.178 1.00 87.44 85 THR A C 1
ATOM 662 O O . THR A 1 85 ? 32.317 0.132 8.169 1.00 87.44 85 THR A O 1
ATOM 665 N N . ASP A 1 86 ? 30.415 -1.048 8.328 1.00 87.62 86 ASP A N 1
ATOM 666 C CA . ASP A 1 86 ? 31.064 -2.332 8.594 1.00 87.62 86 ASP A CA 1
ATOM 667 C C . ASP A 1 86 ? 31.405 -3.073 7.291 1.00 87.62 86 ASP A C 1
ATOM 669 O O . ASP A 1 86 ? 32.061 -4.117 7.318 1.00 87.62 86 ASP A O 1
ATOM 673 N N . VAL A 1 87 ? 30.953 -2.556 6.139 1.00 86.38 87 VAL A N 1
ATOM 674 C CA . VAL A 1 87 ? 31.284 -3.121 4.830 1.00 86.38 87 VAL A CA 1
ATOM 675 C C . VAL A 1 87 ? 32.724 -2.725 4.482 1.00 86.38 87 VAL A C 1
ATOM 677 O O . VAL A 1 87 ? 32.996 -1.537 4.308 1.00 86.38 87 VAL A O 1
ATOM 680 N N . PRO A 1 88 ? 33.659 -3.682 4.350 1.00 83.81 88 PRO A N 1
ATOM 681 C CA . PRO A 1 88 ? 35.047 -3.361 4.040 1.00 83.81 88 PRO A CA 1
ATOM 682 C C . PRO A 1 88 ? 35.141 -2.716 2.657 1.00 83.81 88 PRO A C 1
ATOM 684 O O . PRO A 1 88 ? 34.550 -3.224 1.706 1.00 83.81 88 PRO A O 1
ATOM 687 N N . GLU A 1 89 ? 35.900 -1.628 2.533 1.00 81.62 89 GLU A N 1
ATOM 688 C CA . GLU A 1 89 ? 36.124 -0.963 1.248 1.00 81.62 89 GLU A CA 1
ATOM 689 C C . GLU A 1 89 ? 36.660 -1.942 0.197 1.00 81.62 89 GLU A C 1
ATOM 691 O O . GLU A 1 89 ? 37.464 -2.838 0.493 1.00 81.62 89 GLU A O 1
ATOM 696 N N . ALA A 1 90 ? 36.223 -1.765 -1.053 1.00 75.19 90 ALA A N 1
ATOM 697 C CA . ALA A 1 90 ? 36.721 -2.550 -2.172 1.00 75.19 90 ALA A CA 1
ATOM 698 C C . ALA A 1 90 ? 38.247 -2.387 -2.258 1.00 75.19 90 ALA A C 1
ATOM 700 O O . ALA A 1 90 ? 38.766 -1.327 -2.601 1.00 75.19 90 ALA A O 1
ATOM 701 N N . SER A 1 91 ? 38.991 -3.436 -1.898 1.00 73.19 91 SER A N 1
ATOM 702 C CA . SER A 1 91 ? 40.441 -3.327 -1.764 1.00 73.19 91 SER A CA 1
ATOM 703 C C . SER A 1 91 ? 41.079 -2.918 -3.098 1.00 73.19 91 SER A C 1
ATOM 705 O O . SER A 1 91 ? 41.015 -3.684 -4.064 1.00 73.19 91 SER A O 1
ATOM 707 N N . LEU A 1 92 ? 41.773 -1.772 -3.142 1.00 66.56 92 LEU A N 1
ATOM 708 C CA . LEU A 1 92 ? 42.464 -1.289 -4.353 1.00 66.56 92 LEU A CA 1
ATOM 709 C C . LEU A 1 92 ? 43.435 -2.326 -4.947 1.00 66.56 92 LEU A C 1
ATOM 711 O O . LEU A 1 92 ? 43.645 -2.368 -6.157 1.00 66.56 92 LEU A O 1
ATOM 715 N N . LYS A 1 93 ? 43.992 -3.211 -4.108 1.00 62.56 93 LYS A N 1
ATOM 716 C CA . LYS A 1 93 ? 44.945 -4.268 -4.494 1.00 62.56 93 LYS A CA 1
ATOM 717 C C . LYS A 1 93 ? 44.343 -5.381 -5.367 1.00 62.56 93 LYS A C 1
ATOM 719 O O . LYS A 1 93 ? 45.088 -6.235 -5.837 1.00 62.56 93 LYS A O 1
ATOM 724 N N . GLN A 1 94 ? 43.023 -5.404 -5.561 1.00 59.44 94 GLN A N 1
ATOM 725 C CA . GLN A 1 94 ? 42.331 -6.393 -6.397 1.00 59.44 94 GLN A CA 1
ATOM 726 C C . GLN A 1 94 ? 41.969 -5.884 -7.795 1.00 59.44 94 GLN A C 1
ATOM 728 O O . GLN A 1 94 ? 41.420 -6.656 -8.581 1.00 59.44 94 GLN A O 1
ATOM 733 N N . THR A 1 95 ? 42.280 -4.626 -8.121 1.00 65.94 95 THR A N 1
ATOM 734 C CA . THR A 1 95 ? 42.101 -4.111 -9.481 1.00 65.94 95 THR A CA 1
ATOM 735 C C . THR A 1 95 ? 43.004 -4.894 -10.433 1.00 65.94 95 THR A C 1
ATOM 737 O O . THR A 1 95 ? 44.230 -4.931 -10.291 1.00 65.94 95 THR A O 1
ATOM 740 N N . TYR A 1 96 ? 42.390 -5.619 -11.368 1.00 67.62 96 TYR A N 1
ATOM 741 C CA . TYR A 1 96 ? 43.138 -6.436 -12.308 1.00 67.62 96 TYR A CA 1
ATOM 742 C C . TYR A 1 96 ? 43.757 -5.538 -13.378 1.00 67.62 96 TYR A C 1
ATOM 744 O O . TYR A 1 96 ? 43.074 -5.084 -14.291 1.00 67.62 96 TYR A O 1
ATOM 752 N N . VAL A 1 97 ? 45.067 -5.311 -13.287 1.00 70.31 97 VAL A N 1
ATOM 753 C CA . VAL A 1 97 ? 45.850 -4.709 -14.372 1.00 70.31 97 VAL A CA 1
ATOM 754 C C . VAL A 1 97 ? 46.524 -5.848 -15.148 1.00 70.31 97 VAL A C 1
ATOM 756 O O . VAL A 1 97 ? 47.399 -6.524 -14.591 1.00 70.31 97 VAL A O 1
ATOM 759 N N . PRO A 1 98 ? 46.119 -6.131 -16.401 1.00 67.19 98 PRO A N 1
ATOM 760 C CA . PRO A 1 98 ? 46.671 -7.248 -17.157 1.00 67.19 98 PRO A CA 1
ATOM 761 C C . PRO A 1 98 ? 48.159 -7.013 -17.437 1.00 67.19 98 PRO A C 1
ATOM 763 O O . PRO A 1 98 ? 48.540 -6.029 -18.061 1.00 67.19 98 PRO A O 1
ATOM 766 N N . LYS A 1 99 ? 49.018 -7.937 -16.987 1.00 69.12 99 LYS A N 1
ATOM 767 C CA . LYS A 1 99 ? 50.470 -7.876 -17.246 1.00 69.12 99 LYS A CA 1
ATOM 768 C C . LYS A 1 99 ? 50.864 -8.476 -18.602 1.00 69.12 99 LYS A C 1
ATOM 770 O O . LYS A 1 99 ? 51.919 -8.121 -19.115 1.00 69.12 99 LYS A O 1
ATOM 775 N N . ARG A 1 100 ? 50.043 -9.371 -19.179 1.00 68.06 100 ARG A N 1
ATOM 776 C CA . ARG A 1 100 ? 50.157 -9.912 -20.552 1.00 68.06 100 ARG A CA 1
ATOM 777 C C . ARG A 1 100 ? 48.775 -10.374 -21.046 1.00 68.06 100 ARG A C 1
ATOM 779 O O . ARG A 1 100 ? 48.139 -11.129 -20.312 1.00 68.06 100 ARG A O 1
ATOM 786 N N . PRO A 1 101 ? 48.317 -9.964 -22.243 1.00 57.97 101 PRO A N 1
ATOM 787 C CA . PRO A 1 101 ? 46.957 -10.232 -22.684 1.00 57.97 101 PRO A CA 1
ATOM 788 C C . PRO A 1 101 ? 46.794 -11.670 -23.194 1.00 57.97 101 PRO A C 1
ATOM 790 O O . PRO A 1 101 ? 47.372 -12.052 -24.209 1.00 57.97 101 PRO A O 1
ATOM 793 N N . THR A 1 102 ? 45.964 -12.466 -22.522 1.00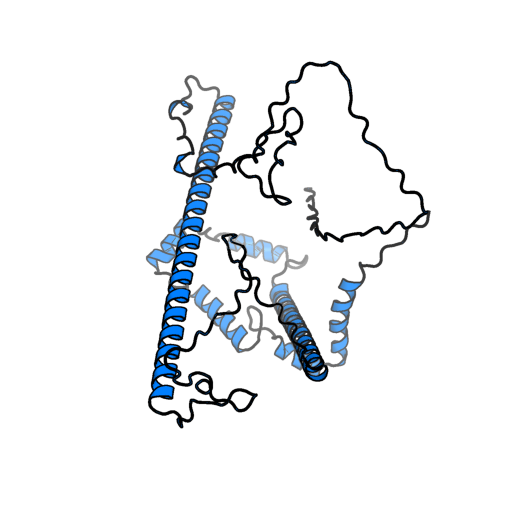 71.12 102 THR A N 1
ATOM 794 C CA . THR A 1 102 ? 45.301 -13.627 -23.138 1.00 71.12 102 THR A CA 1
ATOM 795 C C . THR A 1 102 ? 43.809 -13.328 -23.163 1.00 71.12 102 THR A C 1
ATOM 797 O O . THR A 1 102 ? 43.121 -13.473 -22.152 1.00 71.12 102 THR A O 1
ATOM 800 N N . ALA A 1 103 ? 43.319 -12.907 -24.335 1.00 73.06 103 ALA A N 1
ATOM 801 C CA . ALA A 1 103 ? 42.026 -12.240 -24.514 1.00 73.06 103 ALA A CA 1
ATOM 802 C C . ALA A 1 103 ? 40.844 -12.918 -23.789 1.00 73.06 103 ALA A C 1
ATOM 804 O O . ALA A 1 103 ? 40.041 -12.241 -23.152 1.00 73.06 103 ALA A O 1
ATOM 805 N N . ALA A 1 104 ? 40.765 -14.252 -23.809 1.00 75.75 104 ALA A N 1
ATOM 806 C CA . ALA A 1 104 ? 39.662 -14.986 -23.184 1.00 75.75 104 ALA A CA 1
ATOM 807 C C . ALA A 1 104 ? 39.704 -14.993 -21.640 1.00 75.75 104 ALA A C 1
ATOM 809 O O . ALA A 1 104 ? 38.678 -14.798 -20.988 1.00 75.75 104 ALA A O 1
ATOM 810 N N . LYS A 1 105 ? 40.882 -15.200 -21.030 1.00 78.56 105 LYS A N 1
ATOM 811 C CA . LYS A 1 105 ? 41.020 -15.254 -19.560 1.00 78.56 105 LYS A CA 1
ATOM 812 C C . LYS A 1 105 ? 40.925 -13.864 -18.932 1.00 78.56 105 LYS A C 1
ATOM 814 O O . LYS A 1 105 ? 40.400 -13.729 -17.827 1.00 78.56 105 LYS A O 1
ATOM 819 N N . ASP A 1 106 ? 41.386 -12.839 -19.642 1.00 80.94 106 ASP A N 1
ATOM 820 C CA . ASP A 1 106 ? 41.296 -11.451 -19.189 1.00 80.94 106 ASP A CA 1
ATOM 821 C C . ASP A 1 106 ? 39.860 -10.937 -19.224 1.00 80.94 106 ASP A C 1
ATOM 823 O O . ASP A 1 106 ? 39.415 -10.328 -18.252 1.00 80.94 106 ASP A O 1
ATOM 827 N N . ALA A 1 107 ? 39.096 -11.269 -20.271 1.00 83.81 107 ALA A N 1
ATOM 828 C CA . ALA A 1 107 ? 37.679 -10.922 -20.347 1.00 83.81 107 ALA A CA 1
ATOM 829 C C . ALA A 1 107 ? 36.878 -11.512 -19.172 1.00 83.81 107 ALA A C 1
ATOM 831 O O . ALA A 1 107 ? 36.093 -10.809 -18.537 1.00 83.81 107 ALA A O 1
ATOM 832 N N . GLN A 1 108 ? 37.123 -12.780 -18.819 1.00 86.38 108 GLN A N 1
ATOM 833 C CA . GLN A 1 108 ? 36.451 -13.423 -17.685 1.00 86.38 108 GLN A CA 1
ATOM 834 C C . GLN A 1 108 ? 36.831 -12.785 -16.338 1.00 86.38 108 GLN A C 1
ATOM 836 O O . GLN A 1 108 ? 35.984 -12.636 -15.456 1.00 86.38 108 GLN A O 1
ATOM 841 N N . ARG A 1 109 ? 38.098 -12.392 -16.159 1.00 84.75 109 ARG A N 1
ATOM 842 C CA . ARG A 1 109 ? 38.562 -11.716 -14.936 1.00 84.75 109 ARG A CA 1
ATOM 843 C C . ARG A 1 109 ? 37.973 -10.318 -14.792 1.00 84.75 109 ARG A C 1
ATOM 845 O O . ARG A 1 109 ? 37.491 -9.999 -13.709 1.00 84.75 109 ARG A O 1
ATOM 852 N N . LEU A 1 110 ? 37.952 -9.537 -15.872 1.00 86.12 110 LEU A N 1
ATOM 853 C CA . LEU A 1 110 ? 37.309 -8.221 -15.913 1.00 86.12 110 LEU A CA 1
ATOM 854 C C . LEU A 1 110 ? 35.810 -8.324 -15.619 1.00 86.12 110 LEU A C 1
ATOM 856 O O . LEU A 1 110 ? 35.285 -7.554 -14.820 1.00 86.12 110 LEU A O 1
ATOM 860 N N . TYR A 1 111 ? 35.130 -9.321 -16.192 1.00 89.50 111 TYR A N 1
ATOM 861 C CA . TYR A 1 111 ? 33.728 -9.590 -15.883 1.00 89.50 111 TYR A CA 1
ATOM 862 C C . TYR A 1 111 ? 33.521 -9.897 -14.395 1.00 89.50 111 TYR A C 1
ATOM 864 O O . TYR A 1 111 ? 32.674 -9.286 -13.749 1.00 89.50 111 TYR A O 1
ATOM 872 N N . ASN A 1 112 ? 34.321 -10.798 -13.818 1.00 89.69 112 ASN A N 1
ATOM 873 C CA . ASN A 1 112 ? 34.223 -11.137 -12.398 1.00 89.69 112 ASN A CA 1
ATOM 874 C C . ASN A 1 112 ? 34.521 -9.938 -11.485 1.00 89.69 112 ASN A C 1
ATOM 876 O O . ASN A 1 112 ? 33.892 -9.810 -10.434 1.00 89.69 112 ASN A O 1
ATOM 880 N N . GLN A 1 113 ? 35.454 -9.068 -11.880 1.00 88.81 113 GLN A N 1
ATOM 881 C CA . GLN A 1 113 ? 35.736 -7.816 -11.181 1.00 88.81 113 GLN A CA 1
ATOM 882 C C . GLN A 1 113 ? 34.515 -6.888 -11.222 1.00 88.81 113 GLN A C 1
ATOM 884 O O . GLN A 1 113 ? 34.021 -6.510 -10.162 1.00 88.81 113 GLN A O 1
ATOM 889 N N . LYS A 1 114 ? 33.952 -6.630 -12.409 1.00 89.88 114 LYS A N 1
ATOM 890 C CA . LYS A 1 114 ? 32.745 -5.804 -12.569 1.00 89.88 114 LYS A CA 1
ATOM 891 C C . LYS A 1 114 ? 31.557 -6.363 -11.781 1.00 89.88 114 LYS A C 1
ATOM 893 O O . LYS A 1 114 ? 30.828 -5.625 -11.130 1.00 89.88 114 LYS A O 1
ATOM 898 N N . MET A 1 115 ? 31.374 -7.684 -11.778 1.00 93.38 115 MET A N 1
ATOM 899 C CA . MET A 1 115 ? 30.328 -8.331 -10.980 1.00 93.38 115 MET A CA 1
ATOM 900 C C . MET A 1 115 ? 30.561 -8.189 -9.472 1.00 93.38 115 MET A C 1
ATOM 902 O O . MET A 1 115 ? 29.592 -8.154 -8.716 1.00 93.38 115 MET A O 1
ATOM 906 N N . ARG A 1 116 ? 31.815 -8.131 -9.011 1.00 89.69 116 ARG A N 1
ATOM 907 C CA . ARG A 1 116 ? 32.147 -7.887 -7.600 1.00 89.69 116 ARG A CA 1
ATOM 908 C C . ARG A 1 116 ? 31.868 -6.437 -7.211 1.00 89.69 116 ARG A C 1
ATOM 910 O O . ARG A 1 116 ? 31.262 -6.232 -6.166 1.00 89.69 116 ARG A O 1
ATOM 917 N N . GLU A 1 117 ? 32.251 -5.484 -8.056 1.00 90.12 117 GLU A N 1
ATOM 918 C CA . GLU A 1 117 ? 31.958 -4.052 -7.891 1.00 90.12 117 GLU A CA 1
ATOM 919 C C . GLU A 1 117 ? 30.443 -3.821 -7.799 1.00 90.12 117 GLU A C 1
ATOM 921 O O . GLU A 1 117 ? 29.969 -3.318 -6.785 1.00 90.12 117 GLU A O 1
ATOM 926 N N . MET A 1 118 ? 29.659 -4.347 -8.751 1.00 92.75 118 MET A N 1
ATOM 927 C CA . MET A 1 118 ? 28.194 -4.214 -8.706 1.00 92.75 118 MET A CA 1
ATOM 928 C C . MET A 1 118 ? 27.563 -4.845 -7.455 1.00 92.75 118 MET A C 1
ATOM 930 O O . MET A 1 118 ? 26.599 -4.316 -6.905 1.00 92.75 118 MET A O 1
ATOM 934 N N . ARG A 1 119 ? 28.072 -5.995 -6.988 1.00 92.06 119 ARG A N 1
ATOM 935 C CA . ARG A 1 119 ? 27.571 -6.626 -5.751 1.00 92.06 119 ARG A CA 1
ATOM 936 C C . ARG A 1 119 ? 27.884 -5.782 -4.520 1.00 92.06 119 ARG A C 1
ATOM 938 O O . ARG A 1 119 ? 27.046 -5.718 -3.625 1.00 92.06 119 ARG A O 1
ATOM 945 N N . TYR A 1 120 ? 29.069 -5.176 -4.475 1.00 91.81 120 TYR A N 1
ATOM 946 C CA . TYR A 1 120 ? 29.487 -4.294 -3.391 1.00 91.81 120 TYR A CA 1
ATOM 947 C C . TYR A 1 120 ? 28.606 -3.043 -3.329 1.00 91.81 120 TYR A C 1
ATOM 949 O O . TYR A 1 120 ? 28.023 -2.777 -2.281 1.00 91.81 120 TYR A O 1
ATOM 957 N N . GLU A 1 121 ? 28.432 -2.348 -4.456 1.00 92.12 121 GLU A N 1
ATOM 958 C CA . GLU A 1 121 ? 27.566 -1.165 -4.566 1.00 92.12 121 GLU A CA 1
ATOM 959 C C . GLU A 1 121 ? 26.134 -1.487 -4.130 1.00 92.12 121 GLU A C 1
ATOM 961 O O . GLU A 1 121 ? 25.583 -0.840 -3.244 1.00 92.12 121 GLU A O 1
ATOM 966 N N . TYR A 1 122 ? 25.560 -2.573 -4.659 1.00 94.81 122 TYR A N 1
ATOM 967 C CA . TYR A 1 122 ? 24.213 -2.998 -4.286 1.00 94.81 122 TYR A CA 1
ATOM 968 C C . TYR A 1 122 ? 24.087 -3.320 -2.791 1.00 94.81 122 TYR A C 1
ATOM 970 O O . TYR A 1 122 ? 23.073 -3.012 -2.161 1.00 94.81 122 TYR A O 1
ATOM 978 N N . GLN A 1 123 ? 25.091 -3.972 -2.202 1.00 91.75 123 GLN A N 1
ATOM 979 C CA . GLN A 1 123 ? 25.086 -4.290 -0.777 1.00 91.75 123 GLN A CA 1
ATOM 980 C C . GLN A 1 123 ? 25.172 -3.021 0.077 1.00 91.75 123 GLN A C 1
ATOM 982 O O . GLN A 1 123 ? 24.413 -2.895 1.039 1.00 91.75 123 GLN A O 1
ATOM 987 N N . TYR A 1 124 ? 26.055 -2.093 -0.286 1.00 92.62 124 TYR A N 1
ATOM 988 C CA . TYR A 1 124 ? 26.222 -0.814 0.394 1.00 92.62 124 TYR A CA 1
ATOM 989 C C . TYR A 1 124 ? 24.935 0.019 0.338 1.00 92.62 124 TYR A C 1
ATOM 991 O O . TYR A 1 124 ? 24.385 0.367 1.385 1.00 92.62 124 TYR A O 1
ATOM 999 N N . ASP A 1 125 ? 24.373 0.220 -0.855 1.00 93.00 125 ASP A N 1
ATOM 1000 C CA . ASP A 1 125 ? 23.142 0.989 -1.063 1.00 93.00 125 ASP A CA 1
ATOM 1001 C C . ASP A 1 125 ? 21.957 0.422 -0.279 1.00 93.00 125 ASP A C 1
ATOM 1003 O O . ASP A 1 125 ? 21.149 1.164 0.283 1.00 93.00 125 ASP A O 1
ATOM 1007 N N . ASN A 1 126 ? 21.829 -0.907 -0.215 1.00 94.19 126 ASN A N 1
ATOM 1008 C CA . ASN A 1 126 ? 20.766 -1.535 0.566 1.00 94.19 126 ASN A CA 1
ATOM 1009 C C . ASN A 1 126 ? 20.920 -1.298 2.068 1.00 94.19 126 ASN A C 1
ATOM 1011 O O . ASN A 1 126 ? 19.911 -1.155 2.762 1.00 94.19 126 ASN A O 1
ATOM 1015 N N . LEU A 1 127 ? 22.152 -1.273 2.581 1.00 93.50 127 LEU A N 1
ATOM 1016 C CA . LEU A 1 127 ? 22.410 -0.983 3.990 1.00 93.50 127 LEU A CA 1
ATOM 1017 C C . LEU A 1 127 ? 22.126 0.484 4.307 1.00 93.50 127 LEU A C 1
ATOM 1019 O O . LEU A 1 127 ? 21.419 0.748 5.278 1.00 93.50 127 LEU A O 1
ATOM 1023 N N . VAL A 1 128 ? 22.557 1.413 3.450 1.00 93.62 128 VAL A N 1
ATOM 1024 C CA . VAL A 1 128 ? 22.250 2.847 3.585 1.00 93.62 128 VAL A CA 1
ATOM 1025 C C . VAL A 1 128 ? 20.737 3.081 3.581 1.00 93.62 128 VAL A C 1
ATOM 1027 O O . VAL A 1 128 ? 20.195 3.639 4.535 1.00 93.62 128 VAL A O 1
ATOM 1030 N N . LYS A 1 129 ? 20.012 2.540 2.592 1.00 95.19 129 LYS A N 1
ATOM 1031 C CA . LYS A 1 129 ? 18.541 2.642 2.526 1.00 95.19 129 LYS A CA 1
ATOM 1032 C C . LYS A 1 129 ? 17.856 2.039 3.750 1.00 95.19 129 LYS A C 1
ATOM 1034 O O . LYS A 1 129 ? 16.809 2.516 4.188 1.00 95.19 129 LYS A O 1
ATOM 1039 N N . LYS A 1 130 ? 18.403 0.954 4.305 1.00 91.56 130 LYS A N 1
ATOM 1040 C CA . LYS A 1 130 ? 17.863 0.328 5.516 1.00 91.56 130 LYS A CA 1
ATOM 1041 C C . LYS A 1 130 ? 18.065 1.222 6.740 1.00 91.56 130 LYS A C 1
ATOM 1043 O O . LYS A 1 130 ? 17.143 1.333 7.546 1.00 91.56 130 LYS A O 1
ATOM 1048 N N . GLU A 1 131 ? 19.223 1.862 6.867 1.00 92.44 131 GLU A N 1
ATOM 1049 C CA . GLU A 1 131 ? 19.520 2.819 7.937 1.00 92.44 131 GLU A CA 1
ATOM 1050 C C . GLU A 1 131 ? 18.631 4.066 7.846 1.00 92.44 131 GLU A C 1
ATOM 1052 O O . GLU A 1 131 ? 18.069 4.488 8.856 1.00 92.44 131 GLU A O 1
ATOM 1057 N N . GLU A 1 132 ? 18.427 4.615 6.648 1.00 94.12 132 GLU A N 1
ATOM 1058 C CA . GLU A 1 132 ? 17.515 5.743 6.411 1.00 94.12 132 GLU A CA 1
ATOM 1059 C C . GLU A 1 132 ? 16.079 5.405 6.815 1.00 94.12 132 GLU A C 1
ATOM 1061 O O . GLU A 1 132 ? 15.481 6.116 7.622 1.00 94.12 132 GLU A O 1
ATOM 1066 N N . ARG A 1 133 ? 15.553 4.256 6.367 1.00 93.25 133 ARG A N 1
ATOM 1067 C CA . ARG A 1 133 ? 14.217 3.787 6.774 1.00 93.25 133 ARG A CA 1
ATOM 1068 C C . ARG A 1 133 ? 14.099 3.624 8.287 1.00 93.25 133 ARG A C 1
ATOM 1070 O O . ARG A 1 133 ? 13.067 3.959 8.861 1.00 93.25 133 ARG A O 1
ATOM 1077 N N . GLN A 1 134 ? 15.135 3.109 8.951 1.00 89.81 134 GLN A N 1
ATOM 1078 C CA . GLN A 1 134 ? 15.136 2.980 10.410 1.00 89.81 134 GLN A CA 1
ATOM 1079 C C . GLN A 1 134 ? 15.103 4.346 11.104 1.00 89.81 134 GLN A C 1
ATOM 1081 O O . GLN A 1 134 ? 14.346 4.512 12.061 1.00 89.81 134 GLN A O 1
ATOM 1086 N N . LYS A 1 135 ? 15.861 5.331 10.605 1.00 94.06 135 LYS A N 1
ATOM 1087 C CA . LYS A 1 135 ? 15.831 6.712 11.111 1.00 94.06 135 LYS A CA 1
ATOM 1088 C C . LYS A 1 135 ? 14.460 7.355 10.904 1.00 94.06 135 LYS A C 1
ATOM 1090 O O . LYS A 1 135 ? 13.923 7.940 11.838 1.00 94.06 135 LYS A O 1
ATOM 1095 N N . GLU A 1 136 ? 13.850 7.197 9.731 1.00 95.12 136 GLU A N 1
ATOM 1096 C CA . GLU A 1 136 ? 12.504 7.712 9.454 1.00 95.12 136 GLU A CA 1
ATOM 1097 C C . GLU A 1 136 ? 11.443 7.105 10.376 1.00 95.12 136 GLU A C 1
ATOM 1099 O O . GLU A 1 136 ? 10.589 7.819 10.902 1.00 95.12 136 GLU A O 1
ATOM 1104 N N . VAL A 1 137 ? 11.491 5.787 10.591 1.00 92.12 137 VAL A N 1
ATOM 1105 C CA . VAL A 1 137 ? 10.575 5.094 11.506 1.00 92.12 137 VAL A CA 1
ATOM 1106 C C . VAL A 1 137 ? 10.777 5.580 12.941 1.00 92.12 137 VAL A C 1
ATOM 1108 O O . VAL A 1 137 ? 9.791 5.841 13.630 1.00 92.12 137 VAL A O 1
ATOM 1111 N N . ALA A 1 138 ? 12.026 5.762 13.379 1.00 93.81 138 ALA A N 1
ATOM 1112 C CA . ALA A 1 138 ? 12.335 6.298 14.702 1.00 93.81 138 ALA A CA 1
ATOM 1113 C C . ALA A 1 138 ? 11.804 7.731 14.881 1.00 93.81 138 ALA A C 1
ATOM 1115 O O . ALA A 1 138 ? 11.131 8.007 15.871 1.00 93.81 138 ALA A O 1
ATOM 1116 N N . LEU A 1 139 ? 12.005 8.610 13.893 1.00 96.38 139 LEU A N 1
ATOM 1117 C CA . LEU A 1 139 ? 11.479 9.980 13.906 1.00 96.38 139 LEU A CA 1
ATOM 1118 C C . LEU A 1 139 ? 9.945 10.011 13.929 1.00 96.38 139 LEU A C 1
ATOM 1120 O O . LEU A 1 139 ? 9.345 10.804 14.652 1.00 96.38 139 LEU A O 1
ATOM 1124 N N . LYS A 1 140 ? 9.282 9.143 13.154 1.00 94.25 140 LYS A N 1
ATOM 1125 C CA . LYS A 1 140 ? 7.815 9.012 13.183 1.00 94.25 140 LYS A CA 1
ATOM 1126 C C . LYS A 1 140 ? 7.325 8.558 14.556 1.00 94.25 140 LYS A C 1
ATOM 1128 O O . LYS A 1 140 ? 6.343 9.097 15.063 1.00 94.25 140 LYS A O 1
ATOM 1133 N N . TRP A 1 141 ? 8.010 7.592 15.162 1.00 89.06 141 TRP A N 1
ATOM 1134 C CA . TRP A 1 141 ? 7.685 7.107 16.499 1.00 89.06 141 TRP A CA 1
ATOM 1135 C C . TRP A 1 141 ? 7.856 8.194 17.566 1.00 89.06 141 TRP A C 1
ATOM 1137 O O . TRP A 1 141 ? 6.982 8.365 18.413 1.00 89.06 141 TRP A O 1
ATOM 1147 N N . GLU A 1 142 ? 8.936 8.969 17.496 1.00 95.81 142 GLU A N 1
ATOM 1148 C CA . GLU A 1 142 ? 9.185 10.089 18.404 1.00 95.81 142 GLU A CA 1
ATOM 1149 C C . GLU A 1 142 ? 8.094 11.163 18.298 1.00 95.81 142 GLU A C 1
ATOM 1151 O O . GLU A 1 142 ? 7.524 11.562 19.314 1.00 95.81 142 GLU A O 1
ATOM 1156 N N . LYS A 1 143 ? 7.709 11.551 17.075 1.00 95.19 143 LYS A N 1
ATOM 1157 C CA . LYS A 1 143 ? 6.595 12.487 16.847 1.00 95.19 143 LYS A CA 1
ATOM 1158 C C . LYS A 1 143 ? 5.286 11.989 17.461 1.00 95.19 143 LYS A C 1
ATOM 1160 O O . LYS A 1 143 ? 4.579 12.756 18.108 1.00 95.19 143 LYS A O 1
ATOM 1165 N N . LEU A 1 144 ? 4.976 10.699 17.310 1.00 91.56 144 LEU A N 1
ATOM 1166 C CA . LEU A 1 144 ? 3.785 10.103 17.922 1.00 91.56 144 LEU A CA 1
ATOM 1167 C C . 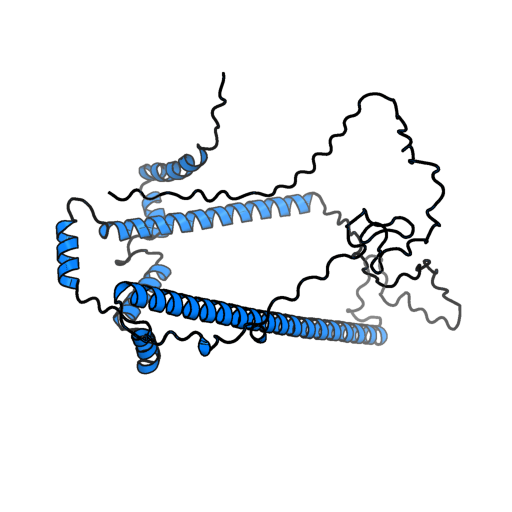LEU A 1 144 ? 3.833 10.141 19.454 1.00 91.56 144 LEU A C 1
ATOM 1169 O O . LEU A 1 144 ? 2.807 10.389 20.084 1.00 91.56 144 LEU A O 1
ATOM 1173 N N . GLN A 1 145 ? 5.001 9.923 20.059 1.00 91.50 145 GLN A N 1
ATOM 1174 C CA . GLN A 1 145 ? 5.168 10.007 21.513 1.00 91.50 145 GLN A CA 1
ATOM 1175 C C . GLN A 1 145 ? 4.950 11.430 22.038 1.00 91.50 145 GLN A C 1
ATOM 1177 O O . GLN A 1 145 ? 4.321 11.595 23.083 1.00 91.50 145 GLN A O 1
ATOM 1182 N N . VAL A 1 146 ? 5.421 12.449 21.312 1.00 95.50 146 VAL A N 1
ATOM 1183 C CA . VAL A 1 146 ? 5.183 13.860 21.658 1.00 95.50 146 VAL A CA 1
ATOM 1184 C C . VAL A 1 146 ? 3.691 14.182 21.598 1.00 95.50 146 VAL A C 1
ATOM 1186 O O . VAL A 1 146 ? 3.139 14.627 22.599 1.00 95.50 146 VAL A O 1
ATOM 1189 N N . ILE A 1 147 ? 3.008 13.829 20.503 1.00 92.00 147 ILE A N 1
ATOM 1190 C CA . ILE A 1 147 ? 1.557 14.047 20.353 1.00 92.00 147 ILE A CA 1
ATOM 1191 C C . ILE A 1 147 ? 0.770 13.344 21.470 1.00 92.00 147 ILE A C 1
ATOM 1193 O O . ILE A 1 147 ? -0.160 13.906 22.044 1.00 92.00 147 ILE A O 1
ATOM 1197 N N . GLN A 1 148 ? 1.134 12.103 21.812 1.00 90.31 148 GLN A N 1
ATOM 1198 C CA . GLN A 1 148 ? 0.483 11.381 22.909 1.00 90.31 148 GLN A CA 1
ATOM 1199 C C . GLN A 1 148 ? 0.719 12.043 24.268 1.00 90.31 148 GLN A C 1
ATOM 1201 O O . GLN A 1 148 ? -0.170 12.004 25.119 1.00 90.31 148 GLN A O 1
ATOM 1206 N N . ARG A 1 149 ? 1.901 12.625 24.488 1.00 93.00 149 ARG A N 1
ATOM 1207 C CA . ARG A 1 149 ? 2.224 13.349 25.718 1.00 93.00 149 ARG A CA 1
ATOM 1208 C C . ARG A 1 149 ? 1.429 14.646 25.812 1.00 93.00 149 ARG A C 1
ATOM 1210 O O . ARG A 1 149 ? 0.749 14.834 26.812 1.00 93.00 149 ARG A O 1
ATOM 1217 N N . GLU A 1 150 ? 1.426 15.458 24.759 1.00 94.44 150 GLU A N 1
ATOM 1218 C CA . GLU A 1 150 ? 0.650 16.703 24.686 1.00 94.44 150 GLU A CA 1
ATOM 1219 C C . GLU A 1 150 ? -0.842 16.442 24.903 1.00 94.44 150 GLU A C 1
ATOM 1221 O O . GLU A 1 150 ? -1.474 17.104 25.723 1.00 94.44 150 GLU A O 1
ATOM 1226 N N . LYS A 1 151 ? -1.398 15.404 24.264 1.00 92.56 151 LYS A N 1
ATOM 1227 C CA . LYS A 1 151 ? -2.800 15.010 24.461 1.00 92.56 151 LYS A CA 1
ATOM 1228 C C . LYS A 1 151 ? -3.097 14.593 25.904 1.00 92.56 151 LYS A C 1
ATOM 1230 O O . LYS A 1 151 ? -4.168 14.884 26.424 1.00 92.56 151 LYS A O 1
ATOM 1235 N N . ARG A 1 152 ? -2.168 13.897 26.571 1.00 87.69 152 ARG A N 1
ATOM 1236 C CA . ARG A 1 152 ? -2.321 13.541 27.993 1.00 87.69 152 ARG A CA 1
ATOM 1237 C C . ARG A 1 152 ? -2.245 14.769 28.887 1.00 87.69 152 ARG A C 1
ATOM 1239 O O . ARG A 1 152 ? -3.024 14.863 29.825 1.00 87.69 152 ARG A O 1
ATOM 1246 N N . GLU A 1 153 ? -1.333 15.690 28.604 1.00 93.69 153 GLU A N 1
ATOM 1247 C CA . GLU A 1 153 ? -1.206 16.941 29.351 1.00 93.69 153 GLU A CA 1
ATOM 1248 C C . GLU A 1 153 ? -2.449 17.823 29.188 1.00 93.69 153 GLU A C 1
ATOM 1250 O O . GLU A 1 153 ? -2.917 18.376 30.178 1.00 93.69 153 GLU A O 1
ATOM 1255 N N . GLN A 1 154 ? -3.032 17.891 27.987 1.00 92.81 154 GLN A N 1
ATOM 1256 C CA . GLN A 1 154 ? -4.315 18.560 27.741 1.00 92.81 154 GLN A CA 1
ATOM 1257 C C . GLN A 1 154 ? -5.442 17.932 28.560 1.00 92.81 154 GLN A C 1
ATOM 1259 O O . GLN A 1 154 ? -6.088 18.638 29.320 1.00 92.81 154 GLN A O 1
ATOM 1264 N N . LEU A 1 155 ? -5.606 16.605 28.510 1.00 84.56 155 LEU A N 1
ATOM 1265 C CA . LEU A 1 155 ? -6.631 15.915 29.305 1.00 84.56 155 LEU A CA 1
ATOM 1266 C C . LEU A 1 155 ? -6.451 16.120 30.816 1.00 84.56 155 LEU A C 1
ATOM 1268 O O . LEU A 1 155 ? -7.428 16.186 31.555 1.00 84.56 155 LEU A O 1
ATOM 1272 N N . VAL A 1 156 ? -5.207 16.202 31.298 1.00 90.44 156 VAL A N 1
ATOM 1273 C CA . VAL A 1 156 ? -4.926 16.497 32.711 1.00 90.44 156 VAL A CA 1
ATOM 1274 C C . VAL A 1 156 ? -5.300 17.938 33.056 1.00 90.44 156 VAL A C 1
ATOM 1276 O O . VAL A 1 156 ? -5.859 18.155 34.127 1.00 90.44 156 VAL A O 1
ATOM 1279 N N . LYS A 1 157 ? -5.028 18.905 32.170 1.00 93.69 157 LYS A N 1
ATOM 1280 C CA . LYS A 1 157 ? -5.429 20.309 32.354 1.00 93.69 157 LYS A CA 1
ATOM 1281 C C . LYS A 1 157 ? -6.944 20.470 32.324 1.00 93.69 157 LYS A C 1
ATOM 1283 O O . LYS A 1 157 ? -7.484 20.999 33.280 1.00 93.69 157 LYS A O 1
ATOM 1288 N N . GLU A 1 158 ? -7.614 19.925 31.311 1.00 85.81 158 GLU A N 1
ATOM 1289 C CA . GLU A 1 158 ? -9.079 19.926 31.201 1.00 85.81 158 GLU A CA 1
ATOM 1290 C C . GLU A 1 158 ? -9.721 19.299 32.441 1.00 85.81 158 GLU A C 1
ATOM 1292 O O . GLU A 1 158 ? -10.667 19.841 33.002 1.00 85.81 158 GLU A O 1
ATOM 1297 N N . ARG A 1 159 ? -9.170 18.181 32.933 1.00 82.62 159 ARG A N 1
ATOM 1298 C CA . ARG A 1 159 ? -9.649 17.561 34.171 1.00 82.62 159 ARG A CA 1
ATOM 1299 C C . ARG A 1 159 ? -9.407 18.442 35.397 1.00 82.62 159 ARG A C 1
ATOM 1301 O O . ARG A 1 159 ? -10.270 18.494 36.265 1.00 82.62 159 ARG A O 1
ATOM 1308 N N . ALA A 1 160 ? -8.252 19.093 35.499 1.00 86.06 160 ALA A N 1
ATOM 1309 C CA . ALA A 1 160 ? -7.956 19.990 36.611 1.00 86.06 160 ALA A CA 1
ATOM 1310 C C . ALA A 1 160 ? -8.867 21.229 36.594 1.00 86.06 160 ALA A C 1
ATOM 1312 O O . ALA A 1 160 ? -9.367 21.617 37.643 1.00 86.06 160 ALA A O 1
ATOM 1313 N N . GLU A 1 161 ? -9.121 21.805 35.418 1.00 86.62 161 GLU A N 1
ATOM 1314 C CA . GLU A 1 161 ? -10.063 22.911 35.212 1.00 86.62 161 GLU A CA 1
ATOM 1315 C C . GLU A 1 161 ? -11.489 22.487 35.569 1.00 86.62 161 GLU A C 1
ATOM 1317 O O . GLU A 1 161 ? -12.149 23.172 36.340 1.00 86.62 161 GLU A O 1
ATOM 1322 N N . TYR A 1 162 ? -11.926 21.307 35.123 1.00 79.38 162 TYR A N 1
ATOM 1323 C CA . TYR A 1 162 ? -13.206 20.718 35.518 1.00 79.38 162 TYR A CA 1
ATOM 1324 C C . TYR A 1 162 ? -13.305 20.533 37.042 1.00 79.38 162 TYR A C 1
ATOM 1326 O O . TYR A 1 162 ? -14.289 20.928 37.660 1.00 79.38 162 TYR A O 1
ATOM 1334 N N . GLU A 1 163 ? -12.267 19.996 37.692 1.00 81.06 163 GLU A N 1
ATOM 1335 C CA . GLU A 1 163 ? -12.235 19.837 39.152 1.00 81.06 163 GLU A CA 1
ATOM 1336 C C . GLU A 1 163 ? -12.254 21.181 39.907 1.00 81.06 163 GLU A C 1
ATOM 1338 O O . GLU A 1 163 ? -12.792 21.238 41.014 1.00 81.06 163 GLU A O 1
ATOM 1343 N N . ILE A 1 164 ? -11.685 22.251 39.339 1.00 84.06 164 ILE A N 1
ATOM 1344 C CA . ILE A 1 164 ? -11.759 23.616 39.886 1.00 84.06 164 ILE A CA 1
ATOM 1345 C C . ILE A 1 164 ? -13.170 24.183 39.694 1.00 84.06 164 ILE A C 1
ATOM 1347 O O . ILE A 1 164 ? -13.787 24.586 40.677 1.00 84.06 164 ILE A O 1
ATOM 1351 N N . ASN A 1 165 ? -13.717 24.123 38.478 1.00 79.12 165 ASN A N 1
ATOM 1352 C CA . ASN A 1 165 ? -15.041 24.653 38.144 1.00 79.12 165 ASN A CA 1
ATOM 1353 C C . ASN A 1 165 ? -16.150 24.015 38.993 1.00 79.12 165 ASN A C 1
ATOM 1355 O O . ASN A 1 165 ? -17.029 24.718 39.481 1.00 79.12 165 ASN A O 1
ATOM 1359 N N . ILE A 1 166 ? -16.095 22.699 39.241 1.00 76.00 166 ILE A N 1
ATOM 1360 C CA . ILE A 1 166 ? -17.073 22.031 40.119 1.00 76.00 166 ILE A CA 1
ATOM 1361 C C . ILE A 1 166 ? -16.891 22.456 41.587 1.00 76.00 166 ILE A C 1
ATOM 1363 O O . ILE A 1 166 ? -17.867 22.547 42.329 1.00 76.00 166 ILE A O 1
ATOM 1367 N N . LYS A 1 167 ? -15.659 22.706 42.051 1.00 77.50 167 LYS A N 1
ATOM 1368 C CA . LYS A 1 167 ? -15.438 23.201 43.423 1.00 77.50 167 LYS A CA 1
ATOM 1369 C C . LYS A 1 167 ? -15.953 24.627 43.609 1.00 77.50 167 LYS A C 1
ATOM 1371 O O . LYS A 1 167 ? -16.439 24.938 44.692 1.00 77.50 167 LYS A O 1
ATOM 1376 N N . GLU A 1 168 ? -15.816 25.470 42.590 1.00 81.56 168 GLU A N 1
ATOM 1377 C CA . GLU A 1 168 ? -16.282 26.859 42.610 1.00 81.56 168 GLU A CA 1
ATOM 1378 C C . GLU A 1 168 ? -17.809 26.956 42.495 1.00 81.56 168 GLU A C 1
ATOM 1380 O O . GLU A 1 168 ? -18.419 27.737 43.226 1.00 81.56 168 GLU A O 1
ATOM 1385 N N . ASP A 1 169 ? -18.432 26.127 41.652 1.00 72.00 169 ASP A N 1
ATOM 1386 C CA . ASP A 1 169 ? -19.888 26.029 41.526 1.00 72.00 169 ASP A CA 1
ATOM 1387 C C . ASP A 1 169 ? -20.366 24.562 41.586 1.00 72.00 169 ASP A C 1
ATOM 1389 O O . ASP A 1 169 ? -20.481 23.880 40.559 1.00 72.00 169 ASP A O 1
ATOM 1393 N N . PRO A 1 170 ? -20.698 24.049 42.786 1.00 67.88 170 PRO A N 1
ATOM 1394 C CA . PRO A 1 170 ? -21.145 22.668 42.961 1.00 67.88 170 PRO A CA 1
ATOM 1395 C C . PRO A 1 170 ? -22.519 22.378 42.332 1.00 67.88 170 PRO A C 1
ATOM 1397 O O . PRO A 1 170 ? -22.889 21.204 42.226 1.00 67.88 170 PRO A O 1
ATOM 1400 N N . LEU A 1 171 ? -23.269 23.409 41.919 1.00 64.50 171 LEU A N 1
ATOM 1401 C CA . LEU A 1 171 ? -24.563 23.304 41.234 1.00 64.50 171 LEU A CA 1
ATOM 1402 C C . LEU A 1 171 ? -24.449 23.520 39.711 1.00 64.50 171 LEU A C 1
ATOM 1404 O O . LEU A 1 171 ? -25.470 23.487 39.022 1.00 64.50 171 LEU A O 1
ATOM 1408 N N . SER A 1 172 ? -23.233 23.699 39.181 1.00 67.44 172 SER A N 1
ATOM 1409 C CA . SER A 1 172 ? -22.977 23.826 37.744 1.00 67.44 172 SER A CA 1
ATOM 1410 C C . SER A 1 172 ? -23.494 22.615 36.958 1.00 67.44 172 SER A C 1
ATOM 1412 O O . SER A 1 172 ? -23.366 21.464 37.385 1.00 67.44 172 SER A O 1
ATOM 1414 N N . ALA A 1 173 ? -24.032 22.871 35.760 1.00 62.81 173 ALA A N 1
ATOM 1415 C CA . ALA A 1 173 ? -24.550 21.854 34.840 1.00 62.81 173 ALA A CA 1
ATOM 1416 C C . ALA A 1 173 ? -23.498 20.809 34.411 1.00 62.81 173 ALA A C 1
ATOM 1418 O O . ALA A 1 173 ? -23.852 19.730 33.938 1.00 62.81 173 ALA A O 1
ATOM 1419 N N . GLU A 1 174 ? -22.211 21.111 34.595 1.00 56.66 174 GLU A N 1
ATOM 1420 C CA . GLU A 1 174 ? -21.095 20.204 34.323 1.00 56.66 174 GLU A CA 1
ATOM 1421 C C . GLU A 1 174 ? -20.910 19.122 35.408 1.00 56.66 174 GLU A C 1
ATOM 1423 O O . GLU A 1 174 ? -20.277 18.093 35.156 1.00 56.66 174 GLU A O 1
ATOM 1428 N N . ASN A 1 175 ? -21.516 19.286 36.590 1.00 63.00 175 ASN A N 1
ATOM 1429 C CA . ASN A 1 175 ? -21.546 18.292 37.667 1.00 63.00 175 ASN A CA 1
ATOM 1430 C C . ASN A 1 175 ? -22.629 17.227 37.401 1.00 63.00 175 ASN A C 1
ATOM 1432 O O . ASN A 1 175 ? -23.583 17.057 38.164 1.00 63.00 175 ASN A O 1
ATOM 1436 N N . VAL A 1 176 ? -22.515 16.533 36.266 1.00 60.94 176 VAL A N 1
ATOM 1437 C CA . VAL A 1 176 ? -23.470 15.495 35.866 1.00 60.94 176 VAL A CA 1
ATOM 1438 C C . VAL A 1 176 ? -23.358 14.311 36.828 1.00 60.94 176 VAL A C 1
ATOM 1440 O O . VAL A 1 176 ? -22.280 13.768 37.064 1.00 60.94 176 VAL A O 1
ATOM 1443 N N . LEU A 1 177 ? -24.497 13.921 37.399 1.00 53.94 177 LEU A N 1
ATOM 1444 C CA . LEU A 1 177 ? -24.615 12.808 38.335 1.00 53.94 177 LEU A CA 1
ATOM 1445 C C . LEU A 1 177 ? -24.124 11.505 37.690 1.00 53.94 177 LEU A C 1
ATOM 1447 O O . LEU A 1 177 ? -24.502 11.164 36.568 1.00 53.94 177 LEU A O 1
ATOM 1451 N N . ASN A 1 178 ? -23.342 10.727 38.437 1.00 57.81 178 ASN A N 1
ATOM 1452 C CA . ASN A 1 178 ? -23.039 9.345 38.073 1.00 57.81 178 ASN A CA 1
ATOM 1453 C C . ASN A 1 178 ? -24.362 8.553 37.964 1.00 57.81 178 ASN A C 1
ATOM 1455 O O . ASN A 1 178 ? -25.357 8.942 38.571 1.00 57.81 178 ASN A O 1
ATOM 1459 N N . ALA A 1 179 ? -24.382 7.395 37.291 1.00 52.34 179 ALA A N 1
ATOM 1460 C CA . ALA A 1 179 ? -25.589 6.552 37.165 1.00 52.34 179 ALA A CA 1
ATOM 1461 C C . ALA A 1 179 ? -26.252 6.168 38.514 1.00 52.34 179 ALA A C 1
ATOM 1463 O O . ALA A 1 179 ? -27.420 5.796 38.554 1.00 52.34 179 ALA A O 1
ATOM 1464 N N . GLU A 1 180 ? -25.519 6.288 39.623 1.00 56.12 180 GLU A N 1
ATOM 1465 C CA . GLU A 1 180 ? -25.990 6.089 41.000 1.00 56.12 180 GLU A CA 1
ATOM 1466 C C . GLU A 1 180 ? -26.616 7.347 41.645 1.00 56.12 180 GLU A C 1
ATOM 1468 O O . GLU A 1 180 ? -26.916 7.337 42.838 1.00 56.12 180 GLU A O 1
ATOM 1473 N N . GLY A 1 181 ? -26.775 8.452 40.908 1.00 55.25 181 GLY A N 1
ATOM 1474 C CA . GLY A 1 181 ? -27.337 9.703 41.428 1.00 55.25 181 GLY A CA 1
ATOM 1475 C C . GLY A 1 181 ? -26.429 10.434 42.425 1.00 55.25 181 GLY A C 1
ATOM 1476 O O . GLY A 1 181 ? -26.921 11.194 43.254 1.00 55.25 181 GLY A O 1
ATOM 1477 N N . LYS A 1 182 ? -25.110 10.204 42.375 1.00 61.62 182 LYS A N 1
ATOM 1478 C CA . LYS A 1 182 ? -24.111 10.889 43.213 1.00 61.62 182 LYS A CA 1
ATOM 1479 C C . LYS A 1 182 ? -23.245 11.815 42.368 1.00 61.62 182 LYS A C 1
ATOM 1481 O O . LYS A 1 182 ? -22.797 11.420 41.292 1.00 61.62 182 LYS A O 1
ATOM 1486 N N . THR A 1 183 ? -23.008 13.029 42.858 1.00 60.06 183 THR A N 1
ATOM 1487 C CA . THR A 1 183 ? -22.071 13.988 42.259 1.00 60.06 183 THR A CA 1
ATOM 1488 C C . THR A 1 183 ? -20.636 13.532 42.529 1.00 60.06 183 THR A C 1
ATOM 1490 O O . THR A 1 183 ? -20.354 12.929 43.566 1.00 60.06 183 THR A O 1
ATOM 1493 N N . LEU A 1 184 ? -19.699 13.802 41.616 1.00 57.38 184 LEU A N 1
ATOM 1494 C CA . LEU A 1 184 ? -18.300 13.353 41.735 1.00 57.38 184 LEU A CA 1
ATOM 1495 C C . LEU A 1 184 ? -17.597 13.855 43.019 1.00 57.38 184 LEU A C 1
ATOM 1497 O O . LEU A 1 184 ? -16.623 13.250 43.466 1.00 57.38 184 LEU A O 1
ATOM 1501 N N . LEU A 1 185 ? -18.129 14.907 43.652 1.00 51.31 185 LEU A N 1
ATOM 1502 C CA . LEU A 1 185 ? -17.649 15.485 44.912 1.00 51.31 185 LEU A CA 1
ATOM 1503 C C . LEU A 1 185 ? -18.273 14.892 46.185 1.00 51.31 185 LEU A C 1
ATOM 1505 O O . LEU A 1 185 ? -17.764 15.167 47.269 1.00 51.31 185 LEU A O 1
ATOM 1509 N N . SER A 1 186 ? -19.322 14.063 46.115 1.00 59.97 186 SER A N 1
ATOM 1510 C CA . SER A 1 186 ? -20.024 13.595 47.327 1.00 59.97 186 SER A CA 1
ATOM 1511 C C . SER A 1 186 ? -19.167 12.716 48.253 1.00 59.97 186 SER A C 1
ATOM 1513 O O . SER A 1 186 ? -19.570 12.430 49.375 1.00 59.97 186 SER A O 1
ATOM 1515 N N . ASN A 1 187 ? -17.997 12.266 47.787 1.00 57.03 187 ASN A N 1
ATOM 1516 C CA . ASN A 1 187 ? -17.036 11.486 48.571 1.00 57.03 187 ASN A CA 1
ATOM 1517 C C . ASN A 1 187 ? -15.874 12.334 49.127 1.00 57.03 187 ASN A C 1
ATOM 1519 O O . ASN A 1 187 ? -15.039 11.802 49.857 1.00 57.03 187 ASN A O 1
ATOM 1523 N N . VAL A 1 188 ? -15.805 13.633 48.806 1.00 54.59 188 VAL A N 1
ATOM 1524 C CA . VAL A 1 188 ? -14.832 14.581 49.374 1.00 54.59 188 VAL A CA 1
ATOM 1525 C C . VAL A 1 188 ? -15.501 15.319 50.533 1.00 54.59 188 VAL A C 1
ATOM 1527 O O . VAL A 1 188 ? -15.682 16.529 50.516 1.00 54.59 188 VAL A O 1
ATOM 1530 N N . THR A 1 189 ? -15.936 14.582 51.551 1.00 46.88 189 THR A N 1
ATOM 1531 C CA . THR A 1 189 ? -16.303 15.205 52.825 1.00 46.88 189 THR A CA 1
ATOM 1532 C C . THR A 1 189 ? -15.032 15.612 53.554 1.00 46.88 189 THR A C 1
ATOM 1534 O O . THR A 1 189 ? -14.193 14.764 53.865 1.00 46.88 189 THR A O 1
ATOM 1537 N N . GLU A 1 190 ? -14.919 16.909 53.826 1.00 49.25 190 GLU A N 1
ATOM 1538 C CA . GLU A 1 190 ? -14.011 17.523 54.789 1.00 49.25 190 GLU A CA 1
ATOM 1539 C C . GLU A 1 190 ? -14.064 16.759 56.121 1.00 49.25 190 GLU A C 1
ATOM 1541 O O . GLU A 1 190 ? -14.930 16.971 56.964 1.00 49.25 190 GLU A O 1
ATOM 1546 N N . SER A 1 191 ? -13.147 15.815 56.312 1.00 39.41 191 SER A N 1
ATOM 1547 C CA . SER A 1 191 ? -12.902 15.197 57.608 1.00 39.41 191 SER A CA 1
ATOM 1548 C C . SER A 1 191 ? -11.463 15.513 57.993 1.00 39.41 191 SER A C 1
ATOM 1550 O O . SER A 1 191 ? -10.535 14.992 57.365 1.00 39.41 191 SER A O 1
ATOM 1552 N N . PRO A 1 192 ? -11.231 16.385 58.989 1.00 50.25 192 PRO A N 1
ATOM 1553 C CA . PRO A 1 192 ? -9.903 16.539 59.534 1.00 50.25 192 PRO A CA 1
ATOM 1554 C C . PRO A 1 192 ? -9.574 15.277 60.345 1.00 50.25 192 PRO A C 1
ATOM 1556 O O . PRO A 1 192 ? -10.255 14.935 61.306 1.00 50.25 192 PRO A O 1
ATOM 1559 N N . ALA A 1 193 ? -8.493 14.604 59.955 1.00 44.22 193 ALA A N 1
ATOM 1560 C CA . ALA A 1 193 ? -7.710 13.719 60.819 1.00 44.22 193 ALA A CA 1
ATOM 1561 C C . ALA A 1 193 ? -8.380 12.438 61.375 1.00 44.22 193 ALA A C 1
ATOM 1563 O O . ALA A 1 193 ? -8.111 12.059 62.514 1.00 44.22 193 ALA A O 1
ATOM 1564 N N . ALA A 1 194 ? -9.133 11.686 60.566 1.00 39.84 194 ALA A N 1
ATOM 1565 C CA . ALA A 1 194 ? -9.390 10.271 60.861 1.00 39.84 194 ALA A CA 1
ATOM 1566 C C . ALA A 1 194 ? -8.834 9.377 59.748 1.00 39.84 194 ALA A C 1
ATOM 1568 O O . ALA A 1 194 ? -9.227 9.454 58.587 1.00 39.84 194 ALA A O 1
ATOM 1569 N N . SER A 1 195 ? -7.865 8.552 60.133 1.00 48.44 195 SER A N 1
ATOM 1570 C CA . SER A 1 195 ? -7.087 7.625 59.319 1.00 48.44 195 SER A CA 1
ATOM 1571 C C . SER A 1 195 ? -7.924 6.840 58.302 1.00 48.44 195 SER A C 1
ATOM 1573 O O . SER A 1 195 ? -8.518 5.808 58.621 1.00 48.44 195 SER A O 1
ATOM 1575 N N . TYR A 1 196 ? -7.885 7.268 57.042 1.00 40.31 196 TYR A N 1
ATOM 1576 C CA . TYR A 1 196 ? -8.124 6.366 55.928 1.00 40.31 196 TYR A CA 1
ATOM 1577 C C . TYR A 1 196 ? -6.852 5.536 55.771 1.00 40.31 196 TYR A C 1
ATOM 1579 O O . TYR A 1 196 ? -5.923 5.927 55.065 1.00 40.31 196 TYR A O 1
ATOM 1587 N N . GLU A 1 197 ? -6.763 4.413 56.485 1.00 40.56 197 GLU A N 1
ATOM 1588 C CA . GLU A 1 197 ? -5.828 3.381 56.064 1.00 40.56 197 GLU A CA 1
ATOM 1589 C C . GLU A 1 197 ? -6.359 2.833 54.736 1.00 40.56 197 GLU A C 1
ATOM 1591 O O . GLU A 1 197 ? -7.420 2.196 54.722 1.00 40.56 197 GLU A O 1
ATOM 1596 N N . PRO A 1 198 ? -5.666 3.058 53.603 1.00 43.00 198 PRO A N 1
ATOM 1597 C CA . PRO A 1 198 ? -6.004 2.333 52.398 1.00 43.00 198 PRO A CA 1
ATOM 1598 C C . PRO A 1 198 ? -5.892 0.860 52.766 1.00 43.00 198 PRO A C 1
ATOM 1600 O O . PRO A 1 198 ? -4.838 0.433 53.249 1.00 43.00 198 PRO A O 1
ATOM 1603 N N . LYS A 1 199 ? -6.965 0.081 52.566 1.00 46.75 199 LYS A N 1
ATOM 1604 C CA . LYS A 1 199 ? -6.873 -1.381 52.589 1.00 46.75 199 LYS A CA 1
ATOM 1605 C C . LYS A 1 199 ? -5.701 -1.724 51.687 1.00 46.75 199 LYS A C 1
ATOM 1607 O O . LYS A 1 199 ? -5.808 -1.634 50.465 1.00 46.75 199 LYS A O 1
ATOM 1612 N N . ARG A 1 200 ? -4.566 -2.048 52.312 1.00 40.56 200 ARG A N 1
ATOM 1613 C CA . ARG A 1 200 ? -3.353 -2.506 51.655 1.00 40.56 200 ARG A CA 1
ATOM 1614 C C . ARG A 1 200 ? -3.733 -3.821 51.003 1.00 40.56 200 ARG A C 1
ATOM 1616 O O . ARG A 1 200 ? -3.548 -4.893 51.578 1.00 40.56 200 ARG A O 1
ATOM 1623 N N . VAL A 1 201 ? -4.275 -3.738 49.790 1.00 45.81 201 VAL A N 1
ATOM 1624 C CA . VAL A 1 201 ? -4.107 -4.786 48.799 1.00 45.81 201 VAL A CA 1
ATOM 1625 C C . VAL A 1 201 ? -2.610 -5.006 48.804 1.00 45.81 201 VAL A C 1
ATOM 1627 O O . VAL A 1 201 ? -1.843 -4.083 48.531 1.00 45.81 201 VAL A O 1
ATOM 1630 N N . ARG A 1 202 ? -2.198 -6.171 49.308 1.00 43.22 202 ARG A N 1
ATOM 1631 C CA . ARG A 1 202 ? -0.798 -6.546 49.443 1.00 43.22 202 ARG A CA 1
ATOM 1632 C C . ARG A 1 202 ? -0.202 -6.527 48.043 1.00 43.22 202 ARG A C 1
ATOM 1634 O O . ARG A 1 202 ? -0.219 -7.529 47.338 1.00 43.22 202 ARG A O 1
ATOM 1641 N N . HIS A 1 203 ? 0.298 -5.368 47.638 1.00 38.44 203 HIS A N 1
ATOM 1642 C CA . HIS A 1 203 ? 1.158 -5.215 46.491 1.00 38.44 203 HIS A CA 1
ATOM 1643 C C . HIS A 1 203 ? 2.456 -5.912 46.867 1.00 38.44 203 HIS A C 1
ATOM 1645 O O . HIS A 1 203 ? 3.330 -5.365 47.541 1.00 38.44 203 HIS A O 1
ATOM 1651 N N . SER A 1 204 ? 2.528 -7.186 46.489 1.00 47.19 204 SER A N 1
ATOM 1652 C CA . SER A 1 204 ? 3.781 -7.901 46.360 1.00 47.19 204 SER A CA 1
ATOM 1653 C C . SER A 1 204 ? 4.715 -7.023 45.534 1.00 47.19 204 SER A C 1
ATOM 1655 O O . SER A 1 204 ? 4.408 -6.675 44.394 1.00 47.19 204 SER A O 1
ATOM 1657 N N . LYS A 1 205 ? 5.831 -6.623 46.145 1.00 48.50 205 LYS A N 1
ATOM 1658 C CA . LYS A 1 205 ? 6.932 -5.905 45.508 1.00 48.50 205 LYS A CA 1
ATOM 1659 C C . LYS A 1 205 ? 7.498 -6.752 44.364 1.00 48.50 205 LYS A C 1
ATOM 1661 O O . LYS A 1 205 ? 8.452 -7.496 44.552 1.00 48.50 205 LYS A O 1
ATOM 1666 N N . THR A 1 206 ? 6.926 -6.618 43.178 1.00 44.62 206 THR A N 1
ATOM 1667 C CA . THR A 1 206 ? 7.560 -6.990 41.915 1.00 44.62 206 THR A CA 1
ATOM 1668 C C . THR A 1 206 ? 7.396 -5.825 40.957 1.00 44.62 206 THR A C 1
ATOM 1670 O O . THR A 1 206 ? 6.292 -5.460 40.565 1.00 44.62 206 THR A O 1
ATOM 1673 N N . VAL A 1 207 ? 8.535 -5.212 40.653 1.00 49.50 207 VAL A N 1
ATOM 1674 C CA . VAL A 1 207 ? 8.731 -4.119 39.706 1.00 49.50 207 VAL A CA 1
ATOM 1675 C C . VAL A 1 207 ? 8.225 -4.545 38.325 1.00 49.50 207 VAL A C 1
ATOM 1677 O O . VAL A 1 207 ? 8.648 -5.576 37.804 1.00 49.50 207 VAL A O 1
ATOM 1680 N N . GLY A 1 208 ? 7.330 -3.741 37.746 1.00 45.44 208 GLY A N 1
ATOM 1681 C CA . GLY A 1 208 ? 6.800 -3.919 36.392 1.00 45.44 208 GLY A CA 1
ATOM 1682 C C . GLY A 1 208 ? 5.287 -4.113 36.363 1.00 45.44 208 GLY A C 1
ATOM 1683 O O . GLY A 1 208 ? 4.809 -5.180 35.987 1.00 45.44 208 GLY A O 1
ATOM 1684 N N . TYR A 1 209 ? 4.523 -3.085 36.737 1.00 45.34 209 TYR A N 1
ATOM 1685 C CA . TYR A 1 209 ? 3.076 -3.067 36.531 1.00 45.34 209 TYR A CA 1
ATOM 1686 C C . TYR A 1 209 ? 2.767 -2.917 35.036 1.00 45.34 209 TYR A C 1
ATOM 1688 O O . TYR A 1 209 ? 2.458 -1.832 34.556 1.00 45.34 209 TYR A O 1
ATOM 1696 N N . SER A 1 210 ? 2.818 -4.020 34.290 1.00 55.34 210 SER A N 1
ATOM 1697 C CA . SER A 1 210 ? 1.878 -4.181 33.185 1.00 55.34 210 SER A CA 1
ATOM 1698 C C . SER A 1 210 ? 0.538 -4.489 33.838 1.00 55.34 210 SER A C 1
ATOM 1700 O O . SER A 1 210 ? 0.220 -5.651 34.077 1.00 55.34 210 SER A O 1
ATOM 1702 N N . LEU A 1 211 ? -0.207 -3.449 34.217 1.00 58.44 211 LEU A N 1
ATOM 1703 C CA . LEU A 1 211 ? -1.625 -3.607 34.514 1.00 58.44 211 LEU A CA 1
ATOM 1704 C C . LEU A 1 211 ? -2.246 -4.114 33.215 1.00 58.44 211 LEU A C 1
ATOM 1706 O O . LEU A 1 211 ? -2.421 -3.343 32.273 1.00 58.44 211 LEU A O 1
ATOM 1710 N N . GLU A 1 212 ? -2.476 -5.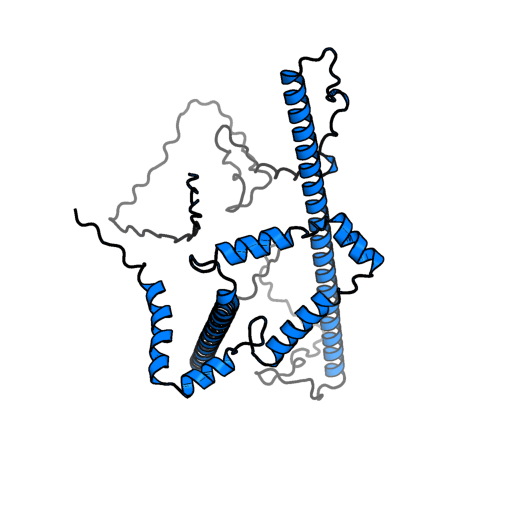425 33.116 1.00 61.09 212 GLU A N 1
ATOM 1711 C CA . GLU A 1 212 ? -3.351 -5.934 32.069 1.00 61.09 212 GLU A CA 1
ATOM 1712 C C . GLU A 1 212 ? -4.646 -5.127 32.192 1.00 61.09 212 GLU A C 1
ATOM 1714 O O . GLU A 1 212 ? -5.176 -5.023 33.308 1.00 61.09 212 GLU A O 1
ATOM 1719 N N . PRO A 1 213 ? -5.107 -4.474 31.110 1.00 70.12 213 PRO A N 1
ATOM 1720 C CA . PRO A 1 213 ? -6.337 -3.709 31.173 1.00 70.12 213 PRO A CA 1
ATOM 1721 C C . PRO A 1 213 ? -7.425 -4.617 31.755 1.00 70.12 213 PRO A C 1
ATOM 1723 O O . PRO A 1 213 ? -7.441 -5.817 31.442 1.00 70.12 213 PRO A O 1
ATOM 1726 N N . PRO A 1 214 ? -8.281 -4.089 32.648 1.00 72.56 214 PRO A N 1
ATOM 1727 C CA . PRO A 1 214 ? -9.300 -4.890 33.306 1.00 72.56 214 PRO A CA 1
ATOM 1728 C C . PRO A 1 214 ? -10.059 -5.673 32.239 1.00 72.56 214 PRO A C 1
ATOM 1730 O O . PRO A 1 214 ? -10.417 -5.123 31.197 1.00 72.56 214 PRO A O 1
ATOM 1733 N N . ARG A 1 215 ? -10.245 -6.977 32.463 1.00 64.81 215 ARG A N 1
ATOM 1734 C CA . ARG A 1 215 ? -10.994 -7.834 31.541 1.00 64.81 215 ARG A CA 1
ATOM 1735 C C . ARG A 1 215 ? -12.454 -7.389 31.573 1.00 64.81 215 ARG A C 1
ATOM 1737 O O . ARG A 1 215 ? -13.237 -7.893 32.370 1.00 64.81 215 ARG A O 1
ATOM 1744 N N . VAL A 1 216 ? -12.797 -6.404 30.748 1.00 66.44 216 VAL A N 1
ATOM 1745 C CA . VAL A 1 216 ? -14.164 -5.912 30.601 1.00 66.44 216 VAL A CA 1
ATOM 1746 C C . VAL A 1 216 ? -14.915 -6.917 29.738 1.00 66.44 216 VAL A C 1
ATOM 1748 O O . VAL A 1 216 ? -14.805 -6.921 28.514 1.00 66.44 216 VAL A O 1
ATOM 1751 N N . THR A 1 217 ? -15.675 -7.802 30.375 1.00 61.59 217 THR A N 1
ATOM 1752 C CA . THR A 1 217 ? -16.730 -8.549 29.690 1.00 61.59 217 THR A CA 1
ATOM 1753 C C . THR A 1 217 ? -17.886 -7.589 29.447 1.00 61.59 217 THR A C 1
ATOM 1755 O O . THR A 1 217 ? -18.729 -7.391 30.319 1.00 61.59 217 THR A O 1
ATOM 1758 N N . VAL A 1 218 ? -17.895 -6.940 28.282 1.00 75.50 218 VAL A N 1
ATOM 1759 C CA . VAL A 1 218 ? -19.032 -6.116 27.865 1.00 75.50 218 VAL A CA 1
ATOM 1760 C C . VAL A 1 218 ? -20.170 -7.070 27.512 1.00 75.50 218 VAL A C 1
ATOM 1762 O O . VAL A 1 218 ? -20.109 -7.770 26.501 1.00 75.50 218 VAL A O 1
ATOM 1765 N N . LEU A 1 219 ? -21.189 -7.134 28.367 1.00 75.44 219 LEU A N 1
ATOM 1766 C CA . LEU A 1 219 ? -22.442 -7.812 28.052 1.00 75.44 219 LEU A CA 1
ATOM 1767 C C . LEU A 1 219 ? -23.220 -6.912 27.092 1.00 75.44 219 LEU A C 1
ATOM 1769 O O . LEU A 1 219 ? -23.969 -6.039 27.516 1.00 75.44 219 LEU A O 1
ATOM 1773 N N . VAL A 1 220 ? -22.980 -7.087 25.795 1.00 77.62 220 VAL A N 1
ATOM 1774 C CA . VAL A 1 220 ? -23.767 -6.416 24.757 1.00 77.62 220 VAL A CA 1
ATOM 1775 C C . VAL A 1 220 ? -25.137 -7.108 24.682 1.00 77.62 220 VAL A C 1
ATOM 1777 O O . VAL A 1 220 ? -25.167 -8.337 24.543 1.00 77.62 220 VAL A O 1
ATOM 1780 N N . PRO A 1 221 ? -26.261 -6.374 24.787 1.00 90.56 221 PRO A N 1
ATOM 1781 C CA . PRO A 1 221 ? -27.599 -6.931 24.603 1.00 90.56 221 PRO A CA 1
ATOM 1782 C C . PRO A 1 221 ? -27.732 -7.667 23.262 1.00 90.56 221 PRO A C 1
ATOM 1784 O O . PRO A 1 221 ? -27.139 -7.266 22.259 1.00 90.56 221 PRO A O 1
ATOM 1787 N N . LYS A 1 222 ? -28.517 -8.753 23.231 1.00 85.94 222 LYS A N 1
ATOM 1788 C CA . LYS A 1 222 ? -28.664 -9.600 22.031 1.00 85.94 222 LYS A CA 1
ATOM 1789 C C . LYS A 1 222 ? -29.155 -8.808 20.815 1.00 85.94 222 LYS A C 1
ATOM 1791 O O . LYS A 1 222 ? -28.584 -8.959 19.742 1.00 85.94 222 LYS A O 1
ATOM 1796 N N . GLU A 1 223 ? -30.121 -7.917 21.021 1.00 89.00 223 GLU A N 1
ATOM 1797 C CA . GLU A 1 223 ? -30.704 -7.068 19.973 1.00 89.00 223 GLU A CA 1
ATOM 1798 C C . GLU A 1 223 ? -29.656 -6.153 19.319 1.00 89.00 223 GLU A C 1
ATOM 1800 O O . GLU A 1 223 ? -29.575 -6.050 18.097 1.00 89.00 223 GLU A O 1
ATOM 1805 N N . GLU A 1 224 ? -28.772 -5.544 20.114 1.00 82.44 224 GLU A N 1
ATOM 1806 C CA . GLU A 1 224 ? -27.709 -4.686 19.583 1.00 82.44 224 GLU A CA 1
ATOM 1807 C C . GLU A 1 224 ? -26.673 -5.498 18.788 1.00 82.44 224 GLU A C 1
ATOM 1809 O O . GLU A 1 224 ? -26.142 -5.044 17.772 1.00 82.44 224 GLU A O 1
ATOM 1814 N N . ASN A 1 225 ? -26.393 -6.729 19.220 1.00 82.06 225 ASN A N 1
ATOM 1815 C CA . ASN A 1 225 ? -25.486 -7.616 18.503 1.00 82.06 225 ASN A CA 1
ATOM 1816 C C . ASN A 1 225 ? -26.074 -8.082 17.158 1.00 82.06 225 ASN A C 1
ATOM 1818 O O . ASN A 1 225 ? -25.330 -8.207 16.185 1.00 82.06 225 ASN A O 1
ATOM 1822 N N . GLU A 1 226 ? -27.390 -8.296 17.084 1.00 89.88 226 GLU A N 1
ATOM 1823 C CA . GLU A 1 226 ? -28.102 -8.611 15.838 1.00 89.88 226 GLU A CA 1
ATOM 1824 C C . GLU A 1 226 ? -28.069 -7.434 14.856 1.00 89.88 226 GLU A C 1
ATOM 1826 O O . GLU A 1 226 ? -27.719 -7.626 13.691 1.00 89.88 226 GLU A O 1
ATOM 1831 N N . LEU A 1 227 ? -28.305 -6.204 15.327 1.00 90.88 227 LEU A N 1
ATOM 1832 C CA . LEU A 1 227 ? -28.184 -4.999 14.496 1.00 90.88 227 LEU A CA 1
ATOM 1833 C C . LEU A 1 227 ? -26.764 -4.825 13.941 1.00 90.88 227 LEU A C 1
ATOM 1835 O O . LEU A 1 227 ? -26.587 -4.611 12.741 1.00 90.88 227 LEU A O 1
ATOM 1839 N N . ARG A 1 228 ? -25.733 -5.005 14.778 1.00 77.88 228 ARG A N 1
ATOM 1840 C CA . ARG A 1 228 ? -24.336 -4.970 14.310 1.00 77.88 228 ARG A CA 1
ATOM 1841 C C . ARG A 1 228 ? -24.022 -6.105 13.335 1.00 77.88 228 ARG A C 1
ATOM 1843 O O . ARG A 1 228 ? -23.186 -5.933 12.449 1.00 77.88 228 ARG A O 1
ATOM 1850 N N . ALA A 1 229 ? -24.624 -7.282 13.501 1.00 83.75 229 ALA A N 1
ATOM 1851 C CA . ALA A 1 229 ? -24.442 -8.394 12.572 1.00 83.75 229 ALA A CA 1
ATOM 1852 C C . ALA A 1 229 ? -25.060 -8.083 11.201 1.00 83.75 229 ALA A C 1
ATOM 1854 O O . ALA A 1 229 ? -24.388 -8.285 10.187 1.00 83.75 229 ALA A O 1
ATOM 1855 N N . ALA A 1 230 ? -26.272 -7.520 11.178 1.00 89.88 230 ALA A N 1
ATOM 1856 C CA . ALA A 1 230 ? -26.937 -7.065 9.960 1.00 89.88 230 ALA A CA 1
ATOM 1857 C C . ALA A 1 230 ? -26.137 -5.957 9.254 1.00 89.88 230 ALA A C 1
ATOM 1859 O O . ALA A 1 230 ? -25.918 -6.021 8.046 1.00 89.88 230 ALA A O 1
ATOM 1860 N N . GLU A 1 231 ? -25.603 -4.989 10.002 1.00 89.56 231 GLU A N 1
ATOM 1861 C CA . GLU A 1 231 ? -24.739 -3.941 9.445 1.00 89.56 231 GLU A CA 1
ATOM 1862 C C . GLU A 1 231 ? -23.451 -4.522 8.838 1.00 89.56 231 GLU A C 1
ATOM 1864 O O . GLU A 1 231 ? -23.067 -4.179 7.720 1.00 89.56 231 GLU A O 1
ATOM 1869 N N . ARG A 1 232 ? -22.800 -5.474 9.522 1.00 81.25 232 ARG A N 1
ATOM 1870 C CA . ARG A 1 232 ? -21.626 -6.174 8.972 1.00 81.25 232 ARG A CA 1
ATOM 1871 C C . ARG A 1 232 ? -21.952 -6.952 7.706 1.00 81.25 232 ARG A C 1
ATOM 1873 O O . ARG A 1 232 ? -21.069 -7.097 6.864 1.00 81.25 232 ARG A O 1
ATOM 1880 N N . GLN A 1 233 ? -23.149 -7.519 7.604 1.00 89.69 233 GLN A N 1
ATOM 1881 C CA . GLN A 1 233 ? -23.581 -8.219 6.403 1.00 89.69 233 GLN A CA 1
ATOM 1882 C C . GLN A 1 233 ? -23.788 -7.229 5.254 1.00 89.69 233 GLN A C 1
ATOM 1884 O O . GLN A 1 233 ? -23.166 -7.396 4.208 1.00 89.69 233 GLN A O 1
ATOM 1889 N N . ARG A 1 234 ? -24.529 -6.141 5.489 1.00 89.31 234 ARG A N 1
ATOM 1890 C CA . ARG A 1 234 ? -24.720 -5.065 4.509 1.00 89.31 234 ARG A CA 1
ATOM 1891 C C . ARG A 1 234 ? -23.389 -4.508 4.002 1.00 89.31 234 ARG A C 1
ATOM 1893 O O . ARG A 1 234 ? -23.212 -4.339 2.801 1.00 89.31 234 ARG A O 1
ATOM 1900 N N . ASN A 1 235 ? -22.426 -4.278 4.894 1.00 86.06 235 ASN A N 1
ATOM 1901 C CA . ASN A 1 235 ? -21.102 -3.781 4.512 1.00 86.06 235 ASN A CA 1
ATOM 1902 C C . ASN A 1 235 ? -20.327 -4.787 3.644 1.00 86.06 235 ASN A C 1
ATOM 1904 O O . ASN A 1 235 ? -19.598 -4.378 2.743 1.00 86.06 235 ASN A O 1
ATOM 1908 N N . ARG A 1 236 ? -20.481 -6.098 3.885 1.00 87.06 236 ARG A N 1
ATOM 1909 C CA . ARG A 1 236 ? -19.879 -7.137 3.031 1.00 87.06 236 ARG A CA 1
ATOM 1910 C C . ARG A 1 236 ? -20.522 -7.178 1.654 1.00 87.06 236 ARG A C 1
ATOM 1912 O O . ARG A 1 236 ? -19.802 -7.268 0.668 1.00 87.06 236 ARG A O 1
ATOM 1919 N N . GLU A 1 237 ? -21.846 -7.098 1.593 1.00 89.62 237 GLU A N 1
ATOM 1920 C CA . GLU A 1 237 ? -22.592 -7.076 0.334 1.00 89.62 237 GLU A CA 1
ATOM 1921 C C . GLU A 1 237 ? -22.216 -5.843 -0.495 1.00 89.62 237 GLU A C 1
ATOM 1923 O O . GLU A 1 237 ? -21.853 -5.985 -1.657 1.00 89.62 237 GLU A O 1
ATOM 1928 N N . GLN A 1 238 ? -22.165 -4.656 0.119 1.00 89.50 238 GLN A N 1
ATOM 1929 C CA . GLN A 1 238 ? -21.710 -3.429 -0.545 1.00 89.50 238 GLN A CA 1
ATOM 1930 C C . GLN A 1 238 ? -20.264 -3.521 -1.035 1.00 89.50 238 GLN A C 1
ATOM 1932 O O . GLN A 1 238 ? -19.943 -3.054 -2.123 1.00 89.50 238 GLN A O 1
ATOM 1937 N N . PHE A 1 239 ? -19.372 -4.118 -0.243 1.00 88.12 239 PHE A N 1
ATOM 1938 C CA . PHE A 1 239 ? -17.992 -4.324 -0.667 1.00 88.12 239 PHE A CA 1
ATOM 1939 C C . PHE A 1 239 ? -17.906 -5.282 -1.862 1.00 88.12 239 PHE A C 1
ATOM 1941 O O . PHE A 1 239 ? -17.191 -4.999 -2.818 1.00 88.12 239 PHE A O 1
ATOM 1948 N N . SER A 1 240 ? -18.667 -6.379 -1.835 1.00 82.31 240 SER A N 1
ATOM 1949 C CA . SER A 1 240 ? -18.745 -7.327 -2.948 1.00 82.31 240 SER A CA 1
ATOM 1950 C C . SER A 1 240 ? -19.330 -6.691 -4.211 1.00 82.31 240 SER A C 1
ATOM 1952 O O . SER A 1 240 ? -18.858 -6.987 -5.303 1.00 82.31 240 SER A O 1
ATOM 1954 N N . GLN A 1 241 ? -20.330 -5.814 -4.072 1.00 85.56 241 GLN A N 1
ATOM 1955 C CA . GLN A 1 241 ? -20.909 -5.060 -5.187 1.00 85.56 241 GLN A CA 1
ATOM 1956 C C . GLN A 1 241 ? -19.874 -4.134 -5.826 1.00 85.56 241 GLN A C 1
ATOM 1958 O O . GLN A 1 241 ? -19.682 -4.204 -7.031 1.00 85.56 241 GLN A O 1
ATOM 1963 N N . ARG A 1 242 ? -19.119 -3.373 -5.025 1.00 86.56 242 ARG A N 1
ATOM 1964 C CA . ARG A 1 242 ? -18.038 -2.516 -5.545 1.00 86.56 242 ARG A CA 1
ATOM 1965 C C . ARG A 1 242 ? -16.966 -3.310 -6.284 1.00 86.56 242 ARG A C 1
ATOM 1967 O O . ARG A 1 242 ? -16.551 -2.922 -7.363 1.00 86.56 242 ARG A O 1
ATOM 1974 N N . GLN A 1 243 ? -16.548 -4.454 -5.738 1.00 87.38 243 GLN A N 1
ATOM 1975 C CA . GLN A 1 243 ? -15.592 -5.322 -6.434 1.00 87.38 243 GLN A CA 1
ATOM 1976 C C . GLN A 1 243 ? -16.142 -5.844 -7.764 1.00 87.38 243 GLN A C 1
ATOM 1978 O O . GLN A 1 243 ? -15.391 -5.994 -8.726 1.00 87.38 243 GLN A O 1
ATOM 1983 N N . HIS A 1 244 ? -17.440 -6.144 -7.813 1.00 86.19 244 HIS A N 1
ATOM 1984 C CA . HIS A 1 244 ? -18.090 -6.560 -9.044 1.00 86.19 244 HIS A CA 1
ATOM 1985 C C . HIS A 1 244 ? -18.138 -5.422 -10.071 1.00 86.19 244 HIS A C 1
ATOM 1987 O O . HIS A 1 244 ? -17.774 -5.652 -11.221 1.00 86.19 244 HIS A O 1
ATOM 1993 N N . GLU A 1 245 ? -18.516 -4.214 -9.655 1.00 84.44 245 GLU A N 1
ATOM 1994 C CA . GLU A 1 245 ? -18.515 -3.003 -10.485 1.00 84.44 245 GLU A CA 1
ATOM 1995 C C . GLU A 1 245 ? -17.117 -2.730 -11.061 1.00 84.44 245 GLU A C 1
ATOM 1997 O O . GLU A 1 245 ? -16.970 -2.626 -12.280 1.00 84.44 245 GLU A O 1
ATOM 2002 N N . ASP A 1 246 ? -16.080 -2.739 -10.215 1.00 86.25 246 ASP A N 1
ATOM 2003 C CA . ASP A 1 246 ? -14.678 -2.570 -10.625 1.00 86.25 246 ASP A CA 1
ATOM 2004 C C . ASP A 1 246 ? -14.267 -3.625 -11.670 1.00 86.25 246 ASP A C 1
ATOM 2006 O O . ASP A 1 246 ? -13.609 -3.326 -12.672 1.00 86.25 246 ASP A O 1
ATOM 2010 N N . HIS A 1 247 ? -14.672 -4.882 -11.459 1.00 86.56 247 HIS A N 1
ATOM 2011 C CA . HIS A 1 247 ? -14.380 -5.974 -12.384 1.00 86.56 247 HIS A CA 1
ATOM 2012 C C . HIS A 1 247 ? -15.069 -5.777 -13.741 1.00 86.56 247 HIS A C 1
ATOM 2014 O O . HIS A 1 247 ? -14.433 -5.945 -14.782 1.00 86.56 247 HIS A O 1
ATOM 2020 N N . VAL A 1 248 ? -16.350 -5.395 -13.755 1.00 85.38 248 VAL A N 1
ATOM 2021 C CA . VAL A 1 248 ? -17.087 -5.130 -15.001 1.00 85.38 248 VAL A CA 1
ATOM 2022 C C . VAL A 1 248 ? -16.499 -3.923 -15.729 1.00 85.38 248 VAL A C 1
ATOM 2024 O O . VAL A 1 248 ? -16.330 -3.973 -16.946 1.00 85.38 248 VAL A O 1
ATOM 2027 N N . GLN A 1 249 ? -16.111 -2.868 -15.013 1.00 85.38 249 GLN A N 1
ATOM 2028 C CA . GLN A 1 249 ? -15.455 -1.704 -15.607 1.00 85.38 249 GLN A CA 1
ATOM 2029 C C . GLN A 1 249 ? -14.117 -2.073 -16.267 1.00 85.38 249 GLN A C 1
ATOM 2031 O O . GLN A 1 249 ? -13.802 -1.599 -17.364 1.00 85.38 249 GLN A O 1
ATOM 2036 N N . MET A 1 250 ? -13.341 -2.962 -15.642 1.00 87.12 250 MET A N 1
ATOM 2037 C CA . MET A 1 250 ? -12.109 -3.489 -16.230 1.00 87.12 250 MET A CA 1
ATOM 2038 C C . MET A 1 250 ? -12.389 -4.311 -17.496 1.00 87.12 250 MET A C 1
ATOM 2040 O O . MET A 1 250 ? -11.700 -4.131 -18.499 1.00 87.12 250 MET A O 1
ATOM 2044 N N . LEU A 1 251 ? -13.416 -5.168 -17.486 1.00 87.19 251 LEU A N 1
ATOM 2045 C CA . LEU A 1 251 ? -13.835 -5.920 -18.675 1.00 87.19 251 LEU A CA 1
ATOM 2046 C C . LEU A 1 251 ? -14.314 -5.002 -19.805 1.00 87.19 251 LEU A C 1
ATOM 2048 O O . LEU A 1 251 ? -13.990 -5.250 -20.962 1.00 87.19 251 LEU A O 1
ATOM 2052 N N . MET A 1 252 ? -15.028 -3.923 -19.483 1.00 86.12 252 MET A N 1
ATOM 2053 C CA . MET A 1 252 ? -15.445 -2.917 -20.465 1.00 86.12 252 MET A CA 1
ATOM 2054 C C . MET A 1 252 ? -14.245 -2.188 -21.066 1.00 86.12 252 MET A C 1
ATOM 2056 O O . MET A 1 252 ? -14.162 -2.020 -22.279 1.00 86.12 252 MET A O 1
ATOM 2060 N N . THR A 1 253 ? -13.262 -1.833 -20.239 1.00 86.88 253 THR A N 1
ATOM 2061 C CA . THR A 1 253 ? -12.004 -1.253 -20.725 1.00 86.88 253 THR A CA 1
ATOM 2062 C C . THR A 1 253 ? -11.298 -2.217 -21.676 1.00 86.88 253 THR A C 1
ATOM 2064 O O . THR A 1 253 ? -10.907 -1.819 -22.771 1.00 86.88 253 THR A O 1
ATOM 2067 N N . LEU A 1 254 ? -11.209 -3.497 -21.304 1.00 88.94 254 LEU A N 1
ATOM 2068 C CA . LEU A 1 254 ? -10.630 -4.543 -22.144 1.00 88.94 254 LEU A CA 1
ATOM 2069 C C . LEU A 1 254 ? -11.390 -4.698 -23.468 1.00 88.94 254 LEU A C 1
ATOM 2071 O O . LEU A 1 254 ? -10.763 -4.867 -24.508 1.00 88.94 254 LEU A O 1
ATOM 2075 N N . PHE A 1 255 ? -12.721 -4.624 -23.435 1.00 90.12 255 PHE A N 1
ATOM 2076 C CA . PHE A 1 255 ? -13.567 -4.701 -24.622 1.00 90.12 255 PHE A CA 1
ATOM 2077 C C . PHE A 1 255 ? -13.282 -3.548 -25.592 1.00 90.12 255 PHE A C 1
ATOM 2079 O O . PHE A 1 255 ? -13.036 -3.793 -26.768 1.00 90.12 255 PHE A O 1
ATOM 2086 N N . HIS A 1 256 ? -13.216 -2.306 -25.103 1.00 87.25 256 HIS A N 1
ATOM 2087 C CA . HIS A 1 256 ? -12.879 -1.151 -25.948 1.00 87.25 256 HIS A CA 1
ATOM 2088 C C . HIS A 1 256 ? -11.421 -1.168 -26.427 1.00 87.25 256 HIS A C 1
ATOM 2090 O O . HIS A 1 256 ? -11.095 -0.597 -27.466 1.00 87.25 256 HIS A O 1
ATOM 2096 N N . GLU A 1 257 ? -10.521 -1.818 -25.687 1.00 87.69 257 GLU A N 1
ATOM 2097 C CA . GLU A 1 257 ? -9.134 -2.034 -26.108 1.00 87.69 257 GLU A CA 1
ATOM 2098 C C . GLU A 1 257 ? -8.963 -3.223 -27.064 1.00 87.69 257 GLU A C 1
ATOM 2100 O O . GLU A 1 257 ? -7.937 -3.304 -27.749 1.00 87.69 257 GLU A O 1
ATOM 2105 N N . ALA A 1 258 ? -9.955 -4.114 -27.162 1.00 90.31 258 ALA A N 1
ATOM 2106 C CA . ALA A 1 258 ? -9.887 -5.318 -27.985 1.00 90.31 258 ALA A CA 1
ATOM 2107 C C . ALA A 1 258 ? -9.763 -5.003 -29.484 1.00 90.31 258 ALA A C 1
ATOM 2109 O O . ALA A 1 258 ? -9.109 -5.753 -30.210 1.00 90.31 258 ALA A O 1
ATOM 2110 N N . ASP A 1 259 ? -10.256 -3.846 -29.940 1.00 86.12 259 ASP A N 1
ATOM 2111 C CA . ASP A 1 259 ? -10.011 -3.316 -31.294 1.00 86.12 259 ASP A CA 1
ATOM 2112 C C . ASP A 1 259 ? -8.506 -3.159 -31.599 1.00 86.12 259 ASP A C 1
ATOM 2114 O O . ASP A 1 259 ? -8.034 -3.231 -32.742 1.00 86.12 259 ASP A O 1
ATOM 2118 N N . GLY A 1 260 ? -7.711 -2.943 -30.550 1.00 86.44 260 GLY A N 1
ATOM 2119 C CA . GLY A 1 260 ? -6.260 -2.877 -30.606 1.00 86.44 260 GLY A CA 1
ATOM 2120 C C . GLY A 1 260 ? -5.578 -4.238 -30.735 1.00 86.44 260 GLY A C 1
ATOM 2121 O O . GLY A 1 260 ? -4.422 -4.271 -31.169 1.00 86.44 260 GLY A O 1
ATOM 2122 N N . PHE A 1 261 ? -6.253 -5.337 -30.387 1.00 93.56 261 PHE A N 1
ATOM 2123 C CA . PHE A 1 261 ? -5.635 -6.657 -30.292 1.00 93.56 261 PHE A CA 1
ATOM 2124 C C . PHE A 1 261 ? -5.255 -7.222 -31.656 1.00 93.56 261 PHE A C 1
ATOM 2126 O O . PHE A 1 261 ? -5.845 -6.920 -32.698 1.00 93.56 261 PHE A O 1
ATOM 2133 N N . VAL A 1 262 ? -4.219 -8.056 -31.646 1.00 92.81 262 VAL A N 1
ATOM 2134 C CA . VAL A 1 262 ? -3.711 -8.714 -32.846 1.00 92.81 262 VAL A CA 1
ATOM 2135 C C . VAL A 1 262 ? -4.488 -10.006 -33.077 1.00 92.81 262 VAL A C 1
ATOM 2137 O O . VAL A 1 262 ? -4.553 -10.874 -32.213 1.00 92.81 262 VAL A O 1
ATOM 2140 N N . HIS A 1 263 ? -5.042 -10.128 -34.272 1.00 93.75 263 HIS A N 1
ATOM 2141 C CA . HIS A 1 263 ? -5.803 -11.256 -34.781 1.00 93.75 263 HIS A CA 1
ATOM 2142 C C . HIS A 1 263 ? -5.199 -11.664 -36.128 1.00 93.75 263 HIS A C 1
ATOM 2144 O O . HIS A 1 263 ? -4.558 -10.855 -36.801 1.00 93.75 263 HIS A O 1
ATOM 2150 N N . TYR A 1 264 ? -5.444 -12.895 -36.578 1.00 94.81 264 TYR A N 1
ATOM 2151 C CA . TYR A 1 264 ? -4.879 -13.387 -37.843 1.00 94.81 264 TYR A CA 1
ATOM 2152 C C . TYR A 1 264 ? -5.196 -12.496 -39.053 1.00 94.81 264 TYR A C 1
ATOM 2154 O O . TYR A 1 264 ? -4.370 -12.382 -39.948 1.00 94.81 264 TYR A O 1
ATOM 2162 N N . GLY A 1 265 ? -6.353 -11.827 -39.065 1.00 94.69 265 GLY A N 1
ATOM 2163 C CA . GLY A 1 265 ? -6.736 -10.924 -40.152 1.00 94.69 265 GLY A CA 1
ATOM 2164 C C . GLY A 1 265 ? -6.085 -9.536 -40.114 1.00 94.69 265 GLY A C 1
ATOM 2165 O O . GLY A 1 265 ? -6.040 -8.878 -41.146 1.00 94.69 265 GLY A O 1
ATOM 2166 N N . ASN A 1 266 ? -5.587 -9.073 -38.959 1.00 94.12 266 ASN A N 1
ATOM 2167 C CA . ASN A 1 266 ? -5.033 -7.717 -38.809 1.00 94.12 266 ASN A CA 1
ATOM 2168 C C . ASN A 1 266 ? -3.521 -7.693 -38.512 1.00 94.12 266 ASN A C 1
ATOM 2170 O O . ASN A 1 266 ? -2.939 -6.615 -38.370 1.00 94.12 266 ASN A O 1
ATOM 2174 N N . ILE A 1 267 ? -2.880 -8.864 -38.425 1.00 96.12 267 ILE A N 1
ATOM 2175 C CA . ILE A 1 267 ? -1.478 -8.995 -38.022 1.00 96.12 267 ILE A CA 1
ATOM 2176 C C . ILE A 1 267 ? -0.527 -8.258 -38.968 1.00 96.12 267 ILE A C 1
ATOM 2178 O O . ILE A 1 267 ? 0.298 -7.475 -38.502 1.00 96.12 267 ILE A O 1
ATOM 2182 N N . ASP A 1 268 ? -0.695 -8.413 -40.282 1.00 96.31 268 ASP A N 1
ATOM 2183 C CA . ASP A 1 268 ? 0.182 -7.787 -41.277 1.00 96.31 268 ASP A CA 1
ATOM 2184 C C . ASP A 1 268 ? 0.053 -6.260 -41.264 1.00 96.31 268 ASP A C 1
ATOM 2186 O O . ASP A 1 268 ? 1.052 -5.544 -41.338 1.00 96.31 268 ASP A O 1
ATOM 2190 N N . GLN A 1 269 ? -1.166 -5.745 -41.073 1.00 94.88 269 GLN A N 1
ATOM 2191 C CA . GLN A 1 269 ? -1.412 -4.309 -40.949 1.00 94.88 269 GLN A CA 1
ATOM 2192 C C . GLN A 1 269 ? -0.741 -3.734 -39.697 1.00 94.88 269 GLN A C 1
ATOM 2194 O O . GLN A 1 269 ? -0.093 -2.690 -39.763 1.00 94.88 269 GLN A O 1
ATOM 2199 N N . LYS A 1 270 ? -0.869 -4.410 -38.548 1.00 92.19 270 LYS A N 1
ATOM 2200 C CA . LYS A 1 270 ? -0.240 -3.971 -37.294 1.00 92.19 270 LYS A CA 1
ATOM 2201 C C . LYS A 1 270 ? 1.286 -4.048 -37.378 1.00 92.19 270 LYS A C 1
ATOM 2203 O O . LYS A 1 270 ? 1.948 -3.152 -36.861 1.00 92.19 270 LYS A O 1
ATOM 2208 N N . ILE A 1 271 ? 1.838 -5.059 -38.057 1.00 90.88 271 ILE A N 1
ATOM 2209 C CA . ILE A 1 271 ? 3.278 -5.157 -38.345 1.00 90.88 271 ILE A CA 1
ATOM 2210 C C . ILE A 1 271 ? 3.723 -3.990 -39.234 1.00 90.88 271 ILE A C 1
ATOM 2212 O O . ILE A 1 271 ? 4.726 -3.358 -38.918 1.00 90.88 271 ILE A O 1
ATOM 2216 N N . GLY A 1 272 ? 2.971 -3.661 -40.289 1.00 91.31 272 GLY A N 1
ATOM 2217 C CA . GLY A 1 272 ? 3.256 -2.516 -41.159 1.00 91.31 272 GLY A CA 1
ATOM 2218 C C . GLY A 1 272 ? 3.297 -1.197 -40.386 1.00 91.31 272 GLY A C 1
ATOM 2219 O O . GLY A 1 272 ? 4.317 -0.514 -40.398 1.00 91.31 272 GLY A O 1
ATOM 2220 N N . ILE A 1 273 ? 2.244 -0.905 -39.612 1.00 87.75 273 ILE A N 1
ATOM 2221 C CA . ILE A 1 273 ? 2.176 0.286 -38.747 1.00 87.75 273 ILE A CA 1
ATOM 2222 C C . ILE A 1 273 ? 3.349 0.309 -37.763 1.00 87.75 273 ILE A C 1
ATOM 2224 O O . ILE A 1 273 ? 3.981 1.346 -37.572 1.00 87.75 273 ILE A O 1
ATOM 2228 N N . PHE A 1 274 ? 3.663 -0.830 -37.139 1.00 85.56 274 PHE A N 1
ATOM 2229 C CA . PHE A 1 274 ? 4.773 -0.920 -36.199 1.00 85.56 274 PHE A CA 1
ATOM 2230 C C . PHE A 1 274 ? 6.109 -0.591 -36.875 1.00 85.56 274 PHE A C 1
ATOM 2232 O O . PHE A 1 274 ? 6.853 0.235 -36.349 1.00 85.56 274 PHE A O 1
ATOM 2239 N N . LEU A 1 275 ? 6.383 -1.175 -38.046 1.00 87.00 275 LEU A N 1
ATOM 2240 C CA . LEU A 1 275 ? 7.614 -0.959 -38.812 1.00 87.00 275 LEU A CA 1
ATOM 2241 C C . LEU A 1 275 ? 7.741 0.479 -39.338 1.00 87.00 275 LEU A C 1
ATOM 2243 O O . LEU A 1 275 ? 8.840 1.031 -39.340 1.00 87.00 275 LEU A O 1
ATOM 2247 N N . GLU A 1 276 ? 6.633 1.112 -39.717 1.00 85.94 276 GLU A N 1
ATOM 2248 C CA . GLU A 1 276 ? 6.594 2.533 -40.087 1.00 85.94 276 GLU A CA 1
ATOM 2249 C C . GLU A 1 276 ? 6.803 3.451 -38.871 1.00 85.94 276 GLU A C 1
ATOM 2251 O O . GLU A 1 276 ? 7.418 4.511 -38.978 1.00 85.94 276 GLU A O 1
ATOM 2256 N N . SER A 1 277 ? 6.359 3.022 -37.686 1.00 74.06 277 SER A N 1
ATOM 2257 C CA . SER A 1 277 ? 6.467 3.781 -36.433 1.00 74.06 277 SER A CA 1
ATOM 2258 C C . SER A 1 277 ? 7.810 3.645 -35.695 1.00 74.06 277 SER A C 1
ATOM 2260 O O . SER A 1 277 ? 7.954 4.201 -34.608 1.00 74.06 277 SER A O 1
ATOM 2262 N N . VAL A 1 278 ? 8.810 2.947 -36.259 1.00 51.88 278 VAL A N 1
ATOM 2263 C CA . VAL A 1 278 ? 10.086 2.568 -35.593 1.00 51.88 278 VAL A CA 1
ATOM 2264 C C . VAL A 1 278 ? 10.912 3.747 -35.055 1.00 51.88 278 VAL A C 1
ATOM 2266 O O . VAL A 1 278 ? 11.813 3.550 -34.242 1.00 51.88 278 VAL A O 1
ATOM 2269 N N . ALA A 1 279 ? 10.566 4.991 -35.375 1.00 55.88 279 ALA A N 1
ATOM 2270 C CA . ALA A 1 279 ? 11.041 6.140 -34.613 1.00 55.88 279 ALA A CA 1
ATOM 2271 C C . ALA A 1 279 ? 10.260 6.314 -33.292 1.00 55.88 279 ALA A C 1
ATOM 2273 O O . ALA A 1 279 ? 9.743 7.394 -33.018 1.00 55.88 279 ALA A O 1
ATOM 2274 N N . VAL A 1 280 ? 10.178 5.280 -32.446 1.00 56.38 280 VAL A N 1
ATOM 2275 C CA . VAL A 1 280 ? 9.855 5.491 -31.029 1.00 56.38 280 VAL A CA 1
ATOM 2276 C C . VAL A 1 280 ? 11.166 5.913 -30.372 1.00 56.38 280 VAL A C 1
ATOM 2278 O O . VAL A 1 280 ? 12.025 5.054 -30.161 1.00 56.38 280 VAL A O 1
ATOM 2281 N N . PRO A 1 281 ? 11.394 7.206 -30.073 1.00 58.88 281 PRO A N 1
ATOM 2282 C CA . PRO A 1 281 ? 12.588 7.594 -29.346 1.00 58.88 281 PRO A CA 1
ATOM 2283 C C . PRO A 1 281 ? 12.536 6.883 -27.996 1.00 58.88 281 PRO A C 1
ATOM 2285 O O . PRO A 1 281 ? 11.649 7.139 -27.177 1.00 58.88 281 PRO A O 1
ATOM 2288 N N . HIS A 1 282 ? 13.456 5.947 -27.773 1.00 58.12 282 HIS A N 1
ATOM 2289 C CA . HIS A 1 282 ? 13.664 5.380 -26.453 1.00 58.12 282 HIS A CA 1
ATOM 2290 C C . HIS A 1 282 ? 14.092 6.523 -25.539 1.00 58.12 282 HIS A C 1
ATOM 2292 O O . HIS A 1 282 ? 15.260 6.901 -25.533 1.00 58.12 282 HIS A O 1
ATOM 2298 N N . ARG A 1 283 ? 13.143 7.090 -24.787 1.00 68.50 283 ARG A N 1
ATOM 2299 C CA . ARG A 1 283 ? 13.464 8.107 -23.790 1.00 68.50 283 ARG A CA 1
ATOM 2300 C C . ARG A 1 283 ? 14.306 7.453 -22.713 1.00 68.50 283 ARG A C 1
ATOM 2302 O O . ARG A 1 283 ? 13.823 6.602 -21.965 1.00 68.50 283 ARG A O 1
ATOM 2309 N N . THR A 1 284 ? 15.573 7.831 -22.639 1.00 80.50 284 THR A N 1
ATOM 2310 C CA . THR A 1 284 ? 16.419 7.413 -21.525 1.00 80.50 284 THR A CA 1
ATOM 2311 C C . THR A 1 284 ? 15.922 8.058 -20.226 1.00 80.50 284 THR A C 1
ATOM 2313 O O . THR A 1 284 ? 15.266 9.101 -20.234 1.00 80.50 284 THR A O 1
ATOM 2316 N N . LEU A 1 285 ? 16.230 7.452 -19.073 1.00 78.19 285 LEU A N 1
ATOM 2317 C CA . LEU A 1 285 ? 15.925 8.051 -17.763 1.00 78.19 285 LEU A CA 1
ATOM 2318 C C . LEU A 1 285 ? 16.491 9.474 -17.643 1.00 78.19 285 LEU A C 1
ATOM 2320 O O . LEU A 1 285 ? 15.823 10.342 -17.089 1.00 78.19 285 LEU A O 1
ATOM 2324 N N . SER A 1 286 ? 17.672 9.719 -18.223 1.00 81.94 286 SER A N 1
ATOM 2325 C CA . SER A 1 286 ? 18.271 11.054 -18.294 1.00 81.94 286 SER A CA 1
ATOM 2326 C C . SER A 1 286 ? 17.388 12.020 -19.075 1.00 81.94 286 SER A C 1
ATOM 2328 O O . SER A 1 286 ? 17.102 13.095 -18.578 1.00 81.94 286 SER A O 1
ATOM 2330 N N . GLU A 1 287 ? 16.874 11.629 -20.241 1.00 79.00 287 GLU A N 1
ATOM 2331 C CA . GLU A 1 287 ? 15.985 12.482 -21.041 1.00 79.00 287 GLU A CA 1
ATOM 2332 C C . GLU A 1 287 ? 14.646 12.762 -20.355 1.00 79.00 287 GLU A C 1
ATOM 2334 O O . GLU A 1 287 ? 14.106 13.857 -20.498 1.00 79.00 287 GLU A O 1
ATOM 2339 N N . MET A 1 288 ? 14.102 11.809 -19.592 1.00 74.75 288 MET A N 1
ATOM 2340 C CA . MET A 1 288 ? 12.888 12.047 -18.802 1.00 74.75 288 MET A CA 1
ATOM 2341 C C . MET A 1 288 ? 13.139 13.045 -17.669 1.00 74.75 288 MET A C 1
ATOM 2343 O O . MET A 1 288 ? 12.322 13.936 -17.445 1.00 74.75 288 MET A O 1
ATOM 2347 N N . VAL A 1 289 ? 14.276 12.922 -16.982 1.00 82.19 289 VAL A N 1
ATOM 2348 C CA . VAL A 1 289 ? 14.688 13.831 -15.905 1.00 82.19 289 VAL A CA 1
ATOM 2349 C C . VAL A 1 289 ? 15.057 15.209 -16.463 1.00 82.19 289 VAL A C 1
ATOM 2351 O O . VAL A 1 289 ? 14.658 16.225 -15.906 1.00 82.19 289 VAL A O 1
ATOM 2354 N N . ASP A 1 290 ? 15.736 15.271 -17.604 1.00 81.12 290 ASP A N 1
ATOM 2355 C CA . ASP A 1 290 ? 16.060 16.516 -18.299 1.00 81.12 290 ASP A CA 1
ATOM 2356 C C . ASP A 1 290 ? 14.807 17.189 -18.853 1.00 81.12 290 ASP A C 1
ATOM 2358 O O . ASP A 1 290 ? 14.689 18.407 -18.773 1.00 81.12 290 ASP A O 1
ATOM 2362 N N . SER A 1 291 ? 13.838 16.423 -19.363 1.00 72.44 291 SER A N 1
ATOM 2363 C CA . SER A 1 291 ? 12.519 16.948 -19.717 1.00 72.44 291 SER A CA 1
ATOM 2364 C C . SER A 1 291 ? 11.830 17.520 -18.482 1.00 72.44 291 SER A C 1
ATOM 2366 O O . SER A 1 291 ? 11.361 18.648 -18.539 1.00 72.44 291 SER A O 1
ATOM 2368 N N . LEU A 1 292 ? 11.812 16.795 -17.360 1.00 77.75 292 LEU A N 1
ATOM 2369 C CA . LEU A 1 292 ? 11.219 17.261 -16.105 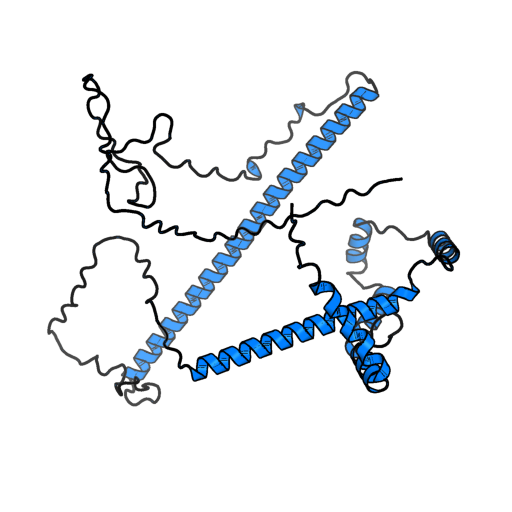1.00 77.75 292 LEU A CA 1
ATOM 2370 C C . LEU A 1 292 ? 11.867 18.569 -15.625 1.00 77.75 292 LEU A C 1
ATOM 2372 O O . LEU A 1 292 ? 11.162 19.495 -15.240 1.00 77.75 292 LEU A O 1
ATOM 2376 N N . HIS A 1 293 ? 13.193 18.682 -15.703 1.00 79.94 293 HIS A N 1
ATOM 2377 C CA . HIS A 1 293 ? 13.912 19.888 -15.295 1.00 79.94 293 HIS A CA 1
ATOM 2378 C C . HIS A 1 293 ? 13.769 21.050 -16.290 1.00 79.94 293 HIS A C 1
ATOM 2380 O O . HIS A 1 293 ? 13.638 22.195 -15.865 1.00 79.94 293 HIS A O 1
ATOM 2386 N N . ARG A 1 294 ? 13.781 20.789 -17.605 1.00 75.25 294 ARG A N 1
ATOM 2387 C CA . ARG A 1 294 ? 13.725 21.833 -18.649 1.00 75.25 294 ARG A CA 1
ATOM 2388 C C . ARG A 1 294 ? 12.319 22.343 -18.908 1.00 75.25 294 ARG A C 1
ATOM 2390 O O . ARG A 1 294 ? 12.139 23.538 -19.104 1.00 75.25 294 ARG A O 1
ATOM 2397 N N . SER A 1 295 ? 11.334 21.449 -18.934 1.00 70.06 295 SER A N 1
ATOM 2398 C CA . SER A 1 295 ? 9.933 21.830 -19.086 1.00 70.06 295 SER A CA 1
ATOM 2399 C C . SER A 1 295 ? 9.258 22.085 -17.740 1.00 70.06 295 SER A C 1
ATOM 2401 O O . SER A 1 295 ? 8.073 22.377 -17.725 1.00 70.06 295 SER A O 1
ATOM 2403 N N . GLY A 1 296 ? 9.964 21.970 -16.607 1.00 67.75 296 GLY A N 1
ATOM 2404 C CA . GLY A 1 296 ? 9.377 22.114 -15.268 1.00 67.75 296 GLY A CA 1
ATOM 2405 C C . GLY A 1 296 ? 8.313 21.056 -14.953 1.00 67.75 296 GLY A C 1
ATOM 2406 O O . GLY A 1 296 ? 7.433 21.289 -14.130 1.00 67.75 296 GLY A O 1
ATOM 2407 N N . GLY A 1 297 ? 8.340 19.923 -15.660 1.00 64.25 297 GLY A N 1
ATOM 2408 C CA . GLY A 1 297 ? 7.286 18.915 -15.626 1.00 64.25 297 GLY A CA 1
ATOM 2409 C C . GLY A 1 297 ? 6.026 19.295 -16.396 1.00 64.25 297 GLY A C 1
ATOM 2410 O O . GLY A 1 297 ? 4.987 18.674 -16.179 1.00 64.25 297 GLY A O 1
ATOM 2411 N N . VAL A 1 298 ? 6.096 20.279 -17.303 1.00 58.25 298 VAL A N 1
ATOM 2412 C CA . VAL A 1 298 ? 4.985 20.593 -18.206 1.00 58.25 298 VAL A CA 1
ATOM 2413 C C . VAL A 1 298 ? 4.657 19.349 -19.024 1.00 58.25 298 VAL A C 1
ATOM 2415 O O . VAL A 1 298 ? 5.465 18.851 -19.815 1.00 58.25 298 VAL A O 1
ATOM 2418 N N . VAL A 1 299 ? 3.452 18.852 -18.763 1.00 66.88 299 VAL A N 1
ATOM 2419 C CA . VAL A 1 299 ? 2.808 17.720 -19.415 1.00 66.88 299 VAL A CA 1
ATOM 2420 C C . VAL A 1 299 ? 2.742 18.027 -20.911 1.00 66.88 299 VAL A C 1
ATOM 2422 O O . VAL A 1 299 ? 2.283 19.096 -21.311 1.00 66.88 299 VAL A O 1
ATOM 2425 N N . THR A 1 300 ? 3.251 17.126 -21.751 1.00 74.06 300 THR A N 1
ATOM 2426 C CA . THR A 1 300 ? 3.214 17.333 -23.210 1.00 74.06 300 THR A CA 1
ATOM 2427 C C . THR A 1 300 ? 1.768 17.498 -23.686 1.00 74.06 300 THR A C 1
ATOM 2429 O O . THR A 1 300 ? 0.872 16.901 -23.100 1.00 74.06 300 THR A O 1
ATOM 2432 N N . ALA A 1 301 ? 1.510 18.261 -24.755 1.00 77.31 301 ALA A N 1
ATOM 2433 C CA . ALA A 1 301 ? 0.140 18.479 -25.248 1.00 77.31 301 ALA A CA 1
ATOM 2434 C C . ALA A 1 301 ? -0.622 17.163 -25.511 1.00 77.31 301 ALA A C 1
ATOM 2436 O O . ALA A 1 301 ? -1.806 17.062 -25.204 1.00 77.31 301 ALA A O 1
ATOM 2437 N N . ALA A 1 302 ? 0.077 16.130 -25.995 1.00 78.06 302 ALA A N 1
ATOM 2438 C CA . ALA A 1 302 ? -0.482 14.791 -26.172 1.00 78.06 302 ALA A CA 1
ATOM 2439 C C . ALA A 1 302 ? -0.878 14.134 -24.839 1.00 78.06 302 ALA A C 1
ATOM 2441 O O . ALA A 1 302 ? -1.930 13.513 -24.734 1.00 78.06 302 ALA A O 1
ATOM 2442 N N . GLU A 1 303 ? -0.057 14.288 -23.803 1.00 78.00 303 GLU A N 1
ATOM 2443 C CA . GLU A 1 303 ? -0.356 13.761 -22.474 1.00 78.00 303 GLU A CA 1
ATOM 2444 C C . GLU A 1 303 ? -1.447 14.575 -21.763 1.00 78.00 303 GLU A C 1
ATOM 2446 O O . GLU A 1 303 ? -2.259 13.991 -21.052 1.00 78.00 303 GLU A O 1
ATOM 2451 N N . ILE A 1 304 ? -1.535 15.888 -22.007 1.00 83.25 304 ILE A N 1
ATOM 2452 C CA . ILE A 1 304 ? -2.675 16.706 -21.571 1.00 83.25 304 ILE A CA 1
ATOM 2453 C C . ILE A 1 304 ? -3.950 16.182 -22.230 1.00 83.25 304 ILE A C 1
ATOM 2455 O O . ILE A 1 304 ? -4.893 15.900 -21.503 1.00 83.25 304 ILE A O 1
ATOM 2459 N N . SER A 1 305 ? -3.959 15.978 -23.555 1.00 83.75 305 SER A N 1
ATOM 2460 C CA . SER A 1 305 ? -5.116 15.419 -24.275 1.00 83.75 305 SER A CA 1
ATOM 2461 C C . SER A 1 305 ? -5.539 14.079 -23.680 1.00 83.75 305 SER A C 1
ATOM 2463 O O . SER A 1 305 ? -6.702 13.898 -23.322 1.00 83.75 305 SER A O 1
ATOM 2465 N N . ARG A 1 306 ? -4.571 13.179 -23.456 1.00 84.44 306 ARG A N 1
ATOM 2466 C CA . ARG A 1 306 ? -4.822 11.866 -22.854 1.00 84.44 306 ARG A CA 1
ATOM 2467 C C . ARG A 1 306 ? -5.456 11.982 -21.469 1.00 84.44 306 ARG A C 1
ATOM 2469 O O . ARG A 1 306 ? -6.468 11.348 -21.209 1.00 84.44 306 ARG A O 1
ATOM 2476 N N . ARG A 1 307 ? -4.903 12.825 -20.591 1.00 84.69 307 ARG A N 1
ATOM 2477 C CA . ARG A 1 307 ? -5.450 13.045 -19.243 1.00 84.69 307 ARG A CA 1
ATOM 2478 C C . ARG A 1 307 ? -6.814 13.728 -19.277 1.00 84.69 307 ARG A C 1
ATOM 2480 O O . ARG A 1 307 ? -7.658 13.426 -18.446 1.00 84.69 307 ARG A O 1
ATOM 2487 N N . THR A 1 308 ? -7.051 14.646 -20.214 1.00 90.25 308 THR A N 1
ATOM 2488 C CA . THR A 1 308 ? -8.370 15.277 -20.365 1.00 90.25 308 THR A CA 1
ATOM 2489 C C . THR A 1 308 ? -9.420 14.292 -20.858 1.00 90.25 308 THR A C 1
ATOM 2491 O O . THR A 1 308 ? -10.563 14.377 -20.425 1.00 90.25 308 THR A O 1
ATOM 2494 N N . GLU A 1 309 ? -9.044 13.344 -21.716 1.00 87.12 309 GLU A N 1
ATOM 2495 C CA . GLU A 1 309 ? -9.915 12.247 -22.145 1.00 87.12 309 GLU A CA 1
ATOM 2496 C C . GLU A 1 309 ? -10.175 11.263 -20.998 1.00 87.12 309 GLU A C 1
ATOM 2498 O O . GLU A 1 309 ? -11.327 10.922 -20.760 1.00 87.12 309 GLU A O 1
ATOM 2503 N N . GLU A 1 310 ? -9.145 10.878 -20.234 1.00 87.06 310 GLU A N 1
ATOM 2504 C CA . GLU A 1 310 ? -9.279 10.059 -19.016 1.00 87.06 310 GLU A CA 1
ATOM 2505 C C . GLU A 1 310 ? -10.235 10.718 -18.004 1.00 87.06 310 GLU A C 1
ATOM 2507 O O . GLU A 1 310 ? -11.197 10.094 -17.568 1.00 87.06 310 GLU A O 1
ATOM 2512 N N . LEU A 1 311 ? -10.045 12.007 -17.703 1.00 89.62 311 LEU A N 1
ATOM 2513 C CA . LEU A 1 311 ? -10.929 12.760 -16.806 1.00 89.62 311 LEU A CA 1
ATOM 2514 C C . LEU A 1 311 ? -12.350 12.882 -17.354 1.00 89.62 311 LEU A C 1
ATOM 2516 O O . LEU A 1 311 ? -13.319 12.788 -16.604 1.00 89.62 311 LEU A O 1
ATOM 2520 N N . ARG A 1 312 ? -12.498 13.113 -18.662 1.00 90.50 312 ARG A N 1
ATOM 2521 C CA . ARG A 1 312 ? -13.814 13.168 -19.300 1.00 90.50 312 ARG A CA 1
ATOM 2522 C C . ARG A 1 312 ? -14.523 11.822 -19.188 1.00 90.50 312 ARG A C 1
ATOM 2524 O O . ARG A 1 312 ? -15.713 11.809 -18.901 1.00 90.50 312 ARG A O 1
ATOM 2531 N N . ASN A 1 313 ? -13.793 10.728 -19.370 1.00 87.12 313 ASN A N 1
ATOM 2532 C CA . ASN A 1 313 ? -14.307 9.379 -19.210 1.00 87.12 313 ASN A CA 1
ATOM 2533 C C . ASN A 1 313 ? -14.763 9.105 -17.777 1.00 87.12 313 ASN A C 1
ATOM 2535 O O . ASN A 1 313 ? -15.893 8.676 -17.578 1.00 87.12 313 ASN A O 1
ATOM 2539 N N . GLU A 1 314 ? -13.947 9.449 -16.779 1.00 87.44 314 GLU A N 1
ATOM 2540 C CA . GLU A 1 314 ? -14.324 9.316 -15.367 1.00 87.44 314 GLU A CA 1
ATOM 2541 C C . GLU A 1 314 ? -15.569 10.145 -15.015 1.00 87.44 314 GLU A C 1
ATOM 2543 O O . GLU A 1 314 ? -16.471 9.651 -14.343 1.00 87.44 314 GLU A O 1
ATOM 2548 N N . LEU A 1 315 ? -15.660 11.389 -15.502 1.00 89.00 315 LEU A N 1
ATOM 2549 C CA . LEU A 1 315 ? -16.805 12.269 -15.237 1.00 89.00 315 LEU A CA 1
ATOM 2550 C C . LEU A 1 315 ? -18.088 11.826 -15.949 1.00 89.00 315 LEU A C 1
ATOM 2552 O O . LEU A 1 315 ? -19.180 12.074 -15.441 1.00 89.00 315 LEU A O 1
ATOM 2556 N N . GLN A 1 316 ? -17.968 11.230 -17.136 1.00 86.44 316 GLN A N 1
ATOM 2557 C CA . GLN A 1 316 ? -19.103 10.756 -17.936 1.00 86.44 316 GLN A CA 1
ATOM 2558 C C . GLN A 1 316 ? -19.444 9.284 -17.661 1.00 86.44 316 GLN A C 1
ATOM 2560 O O . GLN A 1 316 ? -20.394 8.767 -18.242 1.00 86.44 316 GLN A O 1
ATOM 2565 N N . GLY A 1 317 ? -18.668 8.608 -16.807 1.00 84.69 317 GLY A N 1
ATOM 2566 C CA . GLY A 1 317 ? -18.769 7.172 -16.561 1.00 84.69 317 GLY A CA 1
ATOM 2567 C C . GLY A 1 317 ? -18.375 6.303 -17.761 1.00 84.69 317 GLY A C 1
ATOM 2568 O O . GLY A 1 317 ? -18.570 5.093 -17.703 1.00 84.69 317 GLY A O 1
ATOM 2569 N N . THR A 1 318 ? -17.847 6.881 -18.846 1.00 87.88 318 THR A N 1
ATOM 2570 C CA . THR A 1 318 ? -17.450 6.187 -20.084 1.00 87.88 318 THR A CA 1
ATOM 2571 C C . THR A 1 318 ? -16.067 5.550 -19.959 1.00 87.88 318 THR A C 1
ATOM 2573 O O . THR A 1 318 ? -15.290 5.880 -19.067 1.00 87.88 318 THR A O 1
ATOM 2576 N N . THR A 1 319 ? -15.727 4.614 -20.850 1.00 85.44 319 THR A N 1
ATOM 2577 C CA . THR A 1 319 ? -14.414 3.938 -20.836 1.00 85.44 319 THR A CA 1
ATOM 2578 C C . THR A 1 319 ? -13.790 3.867 -22.234 1.00 85.44 319 THR A C 1
ATOM 2580 O O . THR A 1 319 ? -14.473 3.993 -23.248 1.00 85.44 319 THR A O 1
ATOM 2583 N N . GLY A 1 320 ? -12.464 3.706 -22.309 1.00 81.25 320 GLY A N 1
ATOM 2584 C CA . GLY A 1 320 ? -11.726 3.587 -23.574 1.00 81.25 320 GLY A CA 1
ATOM 2585 C C . GLY A 1 320 ? -11.362 4.917 -24.257 1.00 81.25 320 GLY A C 1
ATOM 2586 O O . GLY A 1 320 ? -11.750 6.003 -23.833 1.00 81.25 320 GLY A O 1
ATOM 2587 N N . ARG A 1 321 ? -10.579 4.842 -25.342 1.00 78.44 321 ARG A N 1
ATOM 2588 C CA . ARG A 1 321 ? -10.001 6.024 -26.025 1.00 78.44 321 ARG A CA 1
ATOM 2589 C C . ARG A 1 321 ? -11.014 6.889 -26.780 1.00 78.44 321 ARG A C 1
ATOM 2591 O O . ARG A 1 321 ? -10.727 8.043 -27.065 1.00 78.44 321 ARG A O 1
ATOM 2598 N N . TYR A 1 322 ? -12.179 6.340 -27.109 1.00 80.31 322 TYR A N 1
ATOM 2599 C CA . TYR A 1 322 ? -13.201 7.015 -27.916 1.00 80.31 322 TYR A CA 1
ATOM 2600 C C . TYR A 1 322 ? -14.464 7.359 -27.119 1.00 80.31 322 TYR A C 1
ATOM 2602 O O . TYR A 1 322 ? -15.521 7.530 -27.717 1.00 80.31 322 TYR A O 1
ATOM 2610 N N . ALA A 1 323 ? -14.358 7.453 -25.786 1.00 80.81 323 ALA A N 1
ATOM 2611 C CA . ALA A 1 323 ? -15.506 7.611 -24.889 1.00 80.81 323 ALA A CA 1
ATOM 2612 C C . ALA A 1 323 ? -16.586 6.545 -25.156 1.00 80.81 323 ALA A C 1
ATOM 2614 O O . ALA A 1 323 ? -17.750 6.849 -25.417 1.00 80.81 323 ALA A O 1
ATOM 2615 N N . GLY A 1 324 ? -16.162 5.279 -25.139 1.00 83.12 324 GLY A N 1
ATOM 2616 C CA . GLY A 1 324 ? -17.036 4.127 -25.317 1.00 83.12 324 GLY A CA 1
ATOM 2617 C C . GLY A 1 324 ? -18.003 3.948 -24.148 1.00 83.12 324 GLY A C 1
ATOM 2618 O O . GLY A 1 324 ? -17.876 4.585 -23.099 1.00 83.12 324 GLY A O 1
ATOM 2619 N N . LEU A 1 325 ? -18.987 3.066 -24.333 1.00 85.50 325 LEU A N 1
ATOM 2620 C CA . LEU A 1 325 ? -20.041 2.827 -23.350 1.00 85.50 325 LEU A CA 1
ATOM 2621 C C . LEU A 1 325 ? -19.453 2.507 -21.964 1.00 85.50 325 LEU A C 1
ATOM 2623 O O . LEU A 1 325 ? -18.563 1.665 -21.819 1.00 85.50 325 LEU A O 1
ATOM 2627 N N . GLY A 1 326 ? -19.941 3.241 -20.968 1.00 86.00 326 GLY A N 1
ATOM 2628 C CA . GLY A 1 326 ? -19.604 3.097 -19.559 1.00 86.00 326 GLY A CA 1
ATOM 2629 C C . GLY A 1 326 ? -20.334 1.965 -18.848 1.00 86.00 326 GLY A C 1
ATOM 2630 O O . GLY A 1 326 ? -21.218 1.343 -19.432 1.00 86.00 326 GLY A O 1
ATOM 2631 N N . TYR A 1 327 ? -20.036 1.755 -17.563 1.00 83.00 327 TYR A N 1
ATOM 2632 C CA . TYR A 1 327 ? -20.790 0.807 -16.727 1.00 83.00 327 TYR A CA 1
ATOM 2633 C C . TYR A 1 327 ? -22.274 1.198 -16.615 1.00 83.00 327 TYR A C 1
ATOM 2635 O O . TYR A 1 327 ? -23.155 0.364 -16.819 1.00 83.00 327 TYR A O 1
ATOM 2643 N N . ASP A 1 328 ? -22.562 2.481 -16.385 1.00 84.94 328 ASP A N 1
ATOM 2644 C CA . ASP A 1 328 ? -23.940 2.979 -16.281 1.00 84.94 328 ASP A CA 1
ATOM 2645 C C . ASP A 1 328 ? -24.689 2.839 -17.612 1.00 84.94 328 ASP A C 1
ATOM 2647 O O . ASP A 1 328 ? -25.826 2.373 -17.652 1.00 84.94 328 ASP A O 1
ATOM 2651 N N . GLY A 1 329 ? -24.015 3.167 -18.719 1.00 85.25 329 GLY A N 1
ATOM 2652 C CA . GLY A 1 329 ? -24.565 3.010 -20.065 1.00 85.25 329 GLY A CA 1
ATOM 2653 C C . GLY A 1 329 ? -24.809 1.547 -20.438 1.00 85.25 329 GLY A C 1
ATOM 2654 O O . GLY A 1 329 ? -25.813 1.241 -21.072 1.00 85.25 329 GLY A O 1
ATOM 2655 N N . LEU A 1 330 ? -23.930 0.634 -20.013 1.00 84.12 330 LEU A N 1
ATOM 2656 C CA . LEU A 1 330 ? -24.126 -0.807 -20.165 1.00 84.12 330 LEU A CA 1
ATOM 2657 C C . LEU A 1 330 ? -25.329 -1.285 -19.358 1.00 84.12 330 LEU A C 1
ATOM 2659 O O . LEU A 1 330 ? -26.131 -2.059 -19.863 1.00 84.12 330 LEU A O 1
ATOM 2663 N N . THR A 1 331 ? -25.449 -0.835 -18.112 1.00 84.62 331 THR A N 1
ATOM 2664 C CA . THR A 1 331 ? -26.549 -1.231 -17.228 1.00 84.62 331 THR A CA 1
ATOM 2665 C C . THR A 1 331 ? -27.884 -0.778 -17.811 1.00 84.62 331 THR A C 1
ATOM 2667 O O . THR A 1 331 ? -28.808 -1.580 -17.910 1.00 84.62 331 THR A O 1
ATOM 2670 N N . GLN A 1 332 ? -27.949 0.461 -18.304 1.00 87.56 332 GLN A N 1
ATOM 2671 C CA . GLN A 1 332 ? -29.113 0.980 -19.018 1.00 87.56 332 GLN A CA 1
ATOM 2672 C C . GLN A 1 332 ? -29.405 0.183 -20.297 1.00 87.56 332 GLN A C 1
ATOM 2674 O O . GLN A 1 332 ? -30.544 -0.201 -20.540 1.00 87.56 332 GLN A O 1
ATOM 2679 N N . TRP A 1 333 ? -28.379 -0.126 -21.094 1.00 89.12 333 TRP A N 1
ATOM 2680 C CA . TRP A 1 333 ? -28.545 -0.926 -22.307 1.00 89.12 333 TRP A CA 1
ATOM 2681 C C . TRP A 1 333 ? -29.066 -2.338 -22.004 1.00 89.12 333 TRP A C 1
ATOM 2683 O O . TRP A 1 333 ? -29.958 -2.822 -22.699 1.00 89.12 333 TRP A O 1
ATOM 2693 N N . LEU A 1 334 ? -28.559 -2.977 -20.946 1.00 85.75 334 LEU A N 1
ATOM 2694 C CA . LEU A 1 334 ? -29.036 -4.274 -20.466 1.00 85.75 334 LEU A CA 1
ATOM 2695 C C . LEU A 1 334 ? -30.473 -4.185 -19.949 1.00 85.75 334 LEU A C 1
ATOM 2697 O O . LEU A 1 334 ? -31.246 -5.112 -20.167 1.00 85.75 334 LEU A O 1
ATOM 2701 N N . ASP A 1 335 ? -30.847 -3.098 -19.269 1.00 87.56 335 ASP A N 1
ATOM 2702 C CA . ASP A 1 335 ? -32.229 -2.837 -18.850 1.00 87.56 335 ASP A CA 1
ATOM 2703 C C . ASP A 1 335 ? -33.192 -2.754 -20.038 1.00 87.56 335 ASP A C 1
ATOM 2705 O O . ASP A 1 335 ? -34.288 -3.314 -19.959 1.00 87.56 335 ASP A O 1
ATOM 2709 N N . ASP A 1 336 ? -32.744 -2.164 -21.145 1.00 91.12 336 ASP A N 1
ATOM 2710 C CA . ASP A 1 336 ? -33.491 -2.092 -22.402 1.00 91.12 336 ASP A CA 1
ATOM 2711 C C . ASP A 1 336 ? -33.497 -3.429 -23.183 1.00 91.12 336 ASP A C 1
ATOM 2713 O O . ASP A 1 336 ? -34.381 -3.648 -24.014 1.00 91.12 336 ASP A O 1
ATOM 2717 N N . HIS A 1 337 ? -32.556 -4.344 -22.900 1.00 88.31 337 HIS A N 1
ATOM 2718 C CA . HIS A 1 337 ? -32.389 -5.650 -23.566 1.00 88.31 337 HIS A CA 1
ATOM 2719 C C . HIS A 1 337 ? -32.378 -6.808 -22.544 1.00 88.31 337 HIS A C 1
ATOM 2721 O O . HIS A 1 337 ? -31.341 -7.431 -22.294 1.00 88.31 337 HIS A O 1
ATOM 2727 N N . PRO A 1 338 ? -33.532 -7.133 -21.927 1.00 84.06 338 PRO A N 1
ATOM 2728 C CA . PRO A 1 338 ? -33.603 -8.107 -20.839 1.00 84.06 338 PRO A CA 1
ATOM 2729 C C . PRO A 1 338 ? -33.206 -9.531 -21.250 1.00 84.06 338 PRO A C 1
ATOM 2731 O O . PRO A 1 338 ? -32.730 -10.278 -20.397 1.00 84.06 338 PRO A O 1
ATOM 2734 N N . ASP A 1 339 ? -33.353 -9.891 -22.528 1.00 84.19 339 ASP A N 1
ATOM 2735 C CA . ASP A 1 339 ? -32.984 -11.212 -23.054 1.00 84.19 339 ASP A CA 1
ATOM 2736 C C . ASP A 1 339 ? -31.468 -11.479 -22.960 1.00 84.19 339 ASP A C 1
ATOM 2738 O O . ASP A 1 339 ? -31.044 -12.625 -22.804 1.00 84.19 339 ASP A O 1
ATOM 2742 N N . ASP A 1 340 ? -30.649 -10.422 -22.956 1.00 77.94 340 ASP A N 1
ATOM 2743 C CA . ASP A 1 340 ? -29.188 -10.513 -22.868 1.00 77.94 340 ASP A CA 1
ATOM 2744 C C . ASP A 1 340 ? -28.666 -10.461 -21.416 1.00 77.94 340 ASP A C 1
ATOM 2746 O O . ASP A 1 340 ? -27.500 -10.776 -21.150 1.00 77.94 340 ASP A O 1
ATOM 2750 N N . LYS A 1 341 ? -29.521 -10.126 -20.434 1.00 71.44 341 LYS A N 1
ATOM 2751 C CA . LYS A 1 341 ? -29.128 -9.990 -19.014 1.00 71.44 341 LYS A CA 1
ATOM 2752 C C . LYS A 1 341 ? -28.608 -11.282 -18.390 1.00 71.44 341 LYS A C 1
ATOM 2754 O O . LYS A 1 341 ? -27.788 -11.237 -17.468 1.00 71.44 341 LYS A O 1
ATOM 2759 N N . ASP A 1 342 ? -29.085 -12.432 -18.851 1.00 70.69 342 ASP A N 1
ATOM 2760 C CA . ASP A 1 342 ? -28.742 -13.720 -18.243 1.00 70.69 342 ASP A CA 1
ATOM 2761 C C . ASP A 1 342 ? -27.423 -14.309 -18.773 1.00 70.69 342 ASP A C 1
ATOM 2763 O O . ASP A 1 342 ? -26.830 -15.161 -18.107 1.00 70.69 342 ASP A O 1
ATOM 2767 N N . GLY A 1 343 ? -26.893 -13.796 -19.891 1.00 61.53 343 GLY A N 1
ATOM 2768 C CA . GLY A 1 343 ? -25.579 -14.188 -20.415 1.00 61.53 343 GLY A CA 1
ATOM 2769 C C . GLY A 1 343 ? -24.411 -13.761 -19.516 1.00 61.53 343 GLY A C 1
ATOM 2770 O O . GLY A 1 343 ? -23.417 -14.477 -19.404 1.00 61.53 343 GLY A O 1
ATOM 2771 N N . ILE A 1 344 ? -24.542 -12.634 -18.807 1.00 56.94 344 ILE A N 1
ATOM 2772 C CA . ILE A 1 344 ? -23.474 -12.072 -17.958 1.00 56.94 344 ILE A CA 1
ATOM 2773 C C . ILE A 1 344 ? -23.432 -12.740 -16.573 1.00 56.94 344 ILE A C 1
ATOM 2775 O O . ILE A 1 344 ? -22.356 -12.943 -16.008 1.00 56.94 344 ILE A O 1
ATOM 2779 N N . LYS A 1 345 ? -24.582 -13.168 -16.031 1.00 56.41 345 LYS A N 1
ATOM 2780 C CA . LYS A 1 345 ? -24.657 -13.828 -14.711 1.00 56.41 345 LYS A CA 1
ATOM 2781 C C . LYS A 1 345 ? -23.956 -15.190 -14.668 1.00 56.41 345 LYS A C 1
ATOM 2783 O O . LYS A 1 345 ? -23.549 -15.629 -13.594 1.00 56.41 345 LYS A O 1
ATOM 2788 N N . GLN A 1 346 ? -23.791 -15.863 -15.808 1.00 52.09 346 GLN A N 1
ATOM 2789 C CA . GLN A 1 346 ? -23.175 -17.194 -15.857 1.00 52.09 346 GLN A CA 1
ATOM 2790 C C . GLN A 1 346 ? -21.644 -17.180 -15.718 1.00 52.09 346 GLN A C 1
ATOM 2792 O O . GLN A 1 346 ? -21.067 -18.202 -15.347 1.00 52.09 346 GLN A O 1
ATOM 2797 N N . VAL A 1 347 ? -20.976 -16.039 -15.927 1.00 51.62 347 VAL A N 1
ATOM 2798 C CA . VAL A 1 347 ? -19.502 -15.965 -15.870 1.00 51.62 347 VAL A CA 1
ATOM 2799 C C . VAL A 1 347 ? -18.968 -16.109 -14.433 1.00 51.62 347 VAL A C 1
ATOM 2801 O O . VAL A 1 347 ? -17.901 -16.679 -14.235 1.00 51.62 347 VAL A O 1
ATOM 2804 N N . GLN A 1 348 ? -19.730 -15.705 -13.408 1.00 50.06 348 GLN A N 1
ATOM 2805 C CA . GLN A 1 348 ? -19.296 -15.807 -12.002 1.00 50.06 348 GLN A CA 1
ATOM 2806 C C . GLN A 1 348 ? -19.386 -17.219 -11.403 1.00 50.06 348 GLN A C 1
ATOM 2808 O O . GLN A 1 348 ? -18.743 -17.502 -10.395 1.00 50.06 348 GLN A O 1
ATOM 2813 N N . VAL A 1 349 ? -20.163 -18.128 -12.002 1.00 50.06 349 VAL A N 1
ATOM 2814 C CA . VAL A 1 349 ? -20.370 -19.475 -11.436 1.00 50.06 349 VAL A CA 1
ATOM 2815 C C . VAL A 1 349 ? -19.235 -20.436 -11.820 1.00 50.06 349 VAL A C 1
ATOM 2817 O O . VAL A 1 349 ? -18.970 -21.398 -11.100 1.00 50.06 349 VAL A O 1
ATOM 2820 N N . ALA A 1 350 ? -18.505 -20.160 -12.904 1.00 49.00 350 ALA A N 1
ATOM 2821 C CA . ALA A 1 350 ? -17.451 -21.048 -13.394 1.00 49.00 350 ALA A CA 1
ATOM 2822 C C . ALA A 1 350 ? -16.181 -21.057 -12.516 1.00 49.00 350 ALA A C 1
ATOM 2824 O O . ALA A 1 350 ? -15.505 -22.080 -12.452 1.00 49.00 350 ALA A O 1
ATOM 2825 N N . GLU A 1 351 ? -15.882 -19.987 -11.769 1.00 50.66 351 GLU A N 1
ATOM 2826 C CA . GLU A 1 351 ? -14.694 -19.941 -10.893 1.00 50.66 351 GLU A CA 1
ATOM 2827 C C . GLU A 1 351 ? -14.862 -20.712 -9.570 1.00 50.66 351 GLU A C 1
ATOM 2829 O O . GLU A 1 351 ? -13.888 -20.912 -8.845 1.00 50.66 351 GLU A O 1
ATOM 2834 N N . THR A 1 352 ? -16.066 -21.198 -9.237 1.00 49.34 352 THR A N 1
ATOM 2835 C CA . THR A 1 352 ? -16.302 -21.914 -7.964 1.00 49.34 352 THR A CA 1
ATOM 2836 C C . THR A 1 352 ? -16.294 -23.447 -8.094 1.00 49.34 352 THR A C 1
ATOM 2838 O O . THR A 1 352 ? -16.494 -24.144 -7.099 1.00 49.34 352 THR A O 1
ATOM 2841 N N . ILE A 1 353 ? -16.056 -24.004 -9.289 1.00 50.41 353 ILE A N 1
ATOM 2842 C CA . ILE A 1 353 ? -16.224 -25.451 -9.547 1.00 50.41 353 ILE A CA 1
ATOM 2843 C C . ILE A 1 353 ? -14.938 -26.279 -9.321 1.00 50.41 353 ILE A C 1
ATOM 2845 O O . ILE A 1 353 ? -15.027 -27.483 -9.085 1.00 50.41 353 ILE A O 1
ATOM 2849 N N . ASP A 1 354 ? -13.755 -25.668 -9.203 1.00 48.12 354 ASP A N 1
ATOM 2850 C CA . ASP A 1 354 ? -12.485 -26.407 -9.015 1.00 48.12 354 ASP A CA 1
ATOM 2851 C C . ASP A 1 354 ? -12.187 -26.851 -7.561 1.00 48.12 354 ASP A C 1
ATOM 2853 O O . ASP A 1 354 ? -11.077 -27.271 -7.230 1.00 48.12 354 ASP A O 1
ATOM 2857 N N . SER A 1 355 ? -13.187 -26.830 -6.671 1.00 47.75 355 SER A N 1
ATOM 2858 C CA . SER A 1 355 ? -13.070 -27.293 -5.275 1.00 47.75 355 SER A CA 1
ATOM 2859 C C . SER A 1 355 ? -13.784 -28.629 -4.997 1.00 47.75 355 SER A C 1
ATOM 2861 O O . SER A 1 355 ? -14.150 -28.915 -3.852 1.00 47.75 355 SER A O 1
ATOM 2863 N N . VAL A 1 356 ? -13.971 -29.481 -6.007 1.00 48.19 356 VAL A N 1
ATOM 2864 C CA . VAL A 1 356 ? -14.423 -30.868 -5.809 1.00 48.19 356 VAL A CA 1
ATOM 2865 C C . VAL A 1 356 ? -13.280 -31.811 -6.164 1.00 48.19 356 VAL A C 1
ATOM 2867 O O . VAL A 1 356 ? -13.074 -32.183 -7.315 1.00 48.19 356 VAL A O 1
ATOM 2870 N N . MET A 1 357 ? -12.508 -32.186 -5.143 1.00 41.62 357 MET A N 1
ATOM 2871 C CA . MET A 1 357 ? -11.520 -33.256 -5.244 1.00 41.62 357 MET A CA 1
ATOM 2872 C C . MET A 1 357 ? -12.182 -34.567 -5.695 1.00 41.62 357 MET A C 1
ATOM 2874 O O . MET A 1 357 ? -13.145 -34.996 -5.052 1.00 41.62 357 MET A O 1
ATOM 2878 N N . PRO A 1 358 ? -11.648 -35.264 -6.714 1.00 53.12 358 PRO A N 1
ATOM 2879 C CA . PRO A 1 358 ? -12.010 -36.650 -6.947 1.00 53.12 358 PRO A CA 1
ATOM 2880 C C . PRO A 1 358 ? -11.436 -37.492 -5.804 1.00 53.12 358 PRO A C 1
ATOM 2882 O O . PRO A 1 358 ? -10.222 -37.546 -5.596 1.00 53.12 358 PRO A O 1
ATOM 2885 N N . GLN A 1 359 ? -12.312 -38.143 -5.038 1.00 51.91 359 GLN A N 1
ATOM 2886 C CA . GLN A 1 359 ? -11.893 -39.234 -4.169 1.00 51.91 359 GLN A CA 1
ATOM 2887 C C . GLN A 1 359 ? -11.392 -40.371 -5.058 1.00 51.91 359 GLN A C 1
ATOM 2889 O O . GLN A 1 359 ? -12.169 -41.013 -5.761 1.00 51.91 359 GLN A O 1
ATOM 2894 N N . SER A 1 360 ? -10.083 -40.596 -5.037 1.00 55.31 360 SER A N 1
ATOM 2895 C CA . SER A 1 360 ? -9.466 -41.797 -5.580 1.00 55.31 360 SER A CA 1
ATOM 2896 C C . SER A 1 360 ? -9.942 -43.000 -4.766 1.00 55.31 360 SER A C 1
ATOM 2898 O O . SER A 1 360 ? -9.554 -43.161 -3.608 1.00 55.31 360 SER A O 1
ATOM 2900 N N . GLN A 1 361 ? -10.801 -43.817 -5.371 1.00 49.03 361 GLN A N 1
ATOM 2901 C CA . GLN A 1 361 ? -10.921 -45.226 -5.028 1.00 49.03 361 GLN A CA 1
ATOM 2902 C C . GLN A 1 361 ? -9.840 -45.981 -5.801 1.00 49.03 361 GLN A C 1
ATOM 2904 O O . GLN A 1 361 ? -9.899 -46.013 -7.026 1.00 49.03 361 GLN A O 1
ATOM 2909 N N . GLU A 1 362 ? -8.860 -46.523 -5.080 1.00 50.09 362 GLU A N 1
ATOM 2910 C CA . GLU A 1 362 ? -8.298 -47.875 -5.248 1.00 50.09 362 GLU A CA 1
ATOM 2911 C C . GLU A 1 362 ? -7.406 -48.221 -4.050 1.00 50.09 362 GLU A C 1
ATOM 2913 O O . GLU A 1 362 ? -6.559 -47.378 -3.666 1.00 50.09 362 GLU A O 1
#

Sequence (362 aa):
MLTAKVRDISVVFRGARRITTESSVNGRKLRIRPEFPDKNGNALGASYPGSKNYKPGKQGYAPGFPPPKNWSAEPRENLIPMRSTDVPEASLKQTYVPKRPTAAKDAQRLYNQKMREMRYEYQYDNLVKKEERQKEVALKWEKLQVIQREKREQLVKERAEYEINIKEDPLSAENVLNAEGKTLLSNVTESPAASYEPKRVRHSKTVGYSLEPPRVTVLVPKEENELRAAERQRNREQFSQRQHEDHVQMLMTLFHEADGFVHYGNIDQKIGIFLESVAVPHRTLSEMVDSLHRSGGVVTAAEISRRTEELRNELQGTTGRYAGLGYDGLTQWLDDHPDDKDGIKQVQVAETIDSVMPQSQE

Secondary structure (DSSP, 8-state):
--------------------------S-------PPP--------------TT-BTTTBSPPTT-PPPTT--SSPPPPPPPPPGGGSPP--GGG----SS--HHHHHHHHHHHHHHHHHHHHHHHHHHHHHHHHHHHHHHHHHHHHHHHHHHHHHHHHHHHHHHHHHH-TTSTT-PPPTTS--TTTT-----S-------------S----PPP-------HHHHHHHHHHHHHHHHHHHHHHHHHHHHHHHHHHHHHTTS--TTTHHHHHHHHHHT-------HHHHHHHHHHSTT---HHHHHHHHHHHHHHHHT-BTTTTB--HHHHHHHHHH-GGGHHHHHTTTTGGGSTT-------

Foldseek 3Di:
DDDDDDDDDDDDPPPPDPDPPPPPDDDDDPPPDPDDDDDPDDDDDPFQQWQPPDDVPPDFGDTNGQDPPPDDRHDDDDPDPDALVNQDPPDPVLPDDDPDDPPPVVVVSVVVVVVVVVVSVVVSVVRVVVVVVVVVVVVVVVVVVVVVVVVVVVVVVVVVVLVVVCVVPVPDPSQDADPVRDGPCPPVPDDPDDDPPPPCPPPDPDPDPPPVPPPDPPPDDPVVVVVVVVVVVVVVVVVVVVVVLVVVQVVLQVVQCCVVDDDPVCPVVVVVVCVVVVPPPPQDPVNVVVCCVVVVPPQPPVRVVVVVQVVVCVVVQAHHDVRHQHPVSVVVVCVVVVVCVVVVVVVVVVVVPVPDDPDDDD

Organism: Coemansia reversa (strain ATCC 12441 / NRRL 1564) (NCBI:txid763665)